Protein AF-A0A3B1C959-F1 (afdb_monomer)

Organism: NCBI:txid652676

Mean predicted aligned error: 10.96 Å

InterPro domains:
  IPR007346 Endonuclease I [PF04231] (80-207)
  IPR044925 His-Me finger superfamily [SSF54060] (40-208)

Structure (mmCIF, N/CA/C/O backbone):
data_AF-A0A3B1C959-F1
#
_entry.id   AF-A0A3B1C959-F1
#
loop_
_atom_site.group_PDB
_atom_site.id
_atom_site.type_symbol
_atom_site.label_atom_id
_atom_site.label_alt_id
_atom_site.label_comp_id
_atom_site.label_asym_id
_atom_site.label_entity_id
_atom_site.label_seq_id
_atom_site.pdbx_PDB_ins_code
_atom_site.Cartn_x
_atom_site.Cartn_y
_atom_site.Cartn_z
_atom_site.occupancy
_atom_site.B_iso_or_equiv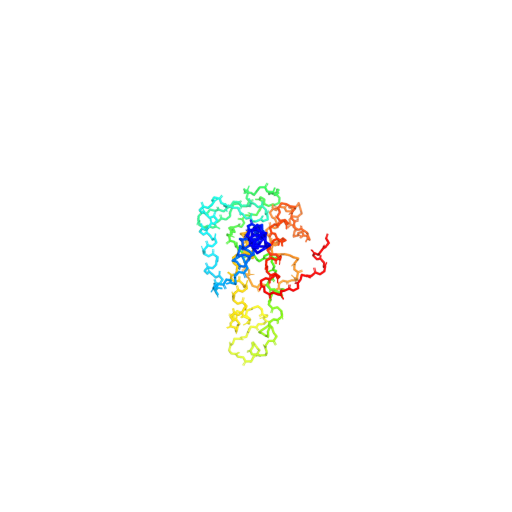
_atom_site.auth_seq_id
_atom_site.auth_comp_id
_atom_site.auth_asym_id
_atom_site.auth_atom_id
_atom_site.pdbx_PDB_model_num
ATOM 1 N N . MET A 1 1 ? -36.358 -8.819 -60.120 1.00 52.72 1 MET A N 1
ATOM 2 C CA . MET A 1 1 ? -36.105 -7.606 -59.308 1.00 52.72 1 MET A CA 1
ATOM 3 C C . MET A 1 1 ? -36.479 -7.799 -57.827 1.00 52.72 1 MET A C 1
ATOM 5 O O . MET A 1 1 ? -35.987 -7.052 -56.995 1.00 52.72 1 MET A O 1
ATOM 9 N N . GLU A 1 2 ? -37.236 -8.848 -57.466 1.00 52.28 2 GLU A N 1
ATOM 10 C CA . GLU A 1 2 ? -37.495 -9.268 -56.071 1.00 52.28 2 GLU A CA 1
ATOM 11 C C . GLU A 1 2 ? -36.278 -9.761 -55.264 1.00 52.28 2 GLU A C 1
ATOM 13 O O . GLU A 1 2 ? -36.234 -9.567 -54.051 1.00 52.28 2 GLU A O 1
ATOM 18 N N . ILE A 1 3 ? -35.300 -10.425 -55.895 1.00 53.09 3 ILE A N 1
ATOM 19 C CA . ILE A 1 3 ? -34.228 -11.137 -55.166 1.00 53.09 3 ILE A CA 1
ATOM 20 C C . ILE A 1 3 ? -33.226 -10.156 -54.531 1.00 53.09 3 ILE A C 1
ATOM 22 O O . ILE A 1 3 ? -32.827 -10.330 -53.382 1.00 53.09 3 ILE A O 1
ATOM 26 N N . LEU A 1 4 ? -32.904 -9.061 -55.226 1.00 48.16 4 LEU A N 1
ATOM 27 C CA . LEU A 1 4 ? -32.002 -8.014 -54.726 1.00 48.16 4 LEU A CA 1
ATOM 28 C C . LEU A 1 4 ? -32.596 -7.229 -53.543 1.00 48.16 4 LEU A C 1
ATOM 30 O O . LEU A 1 4 ? -31.861 -6.808 -52.654 1.00 48.16 4 LEU A O 1
ATOM 34 N N . ARG A 1 5 ? -33.929 -7.097 -53.474 1.00 49.62 5 ARG A N 1
ATOM 35 C CA . ARG A 1 5 ? -34.622 -6.464 -52.338 1.00 49.62 5 ARG A CA 1
ATOM 36 C C . ARG A 1 5 ? -34.607 -7.335 -51.079 1.00 49.62 5 ARG A C 1
ATOM 38 O O . ARG A 1 5 ? -34.514 -6.795 -49.984 1.00 49.62 5 ARG A O 1
ATOM 45 N N . ARG A 1 6 ? -34.654 -8.666 -51.214 1.00 50.75 6 ARG A N 1
ATOM 46 C CA . ARG A 1 6 ? -34.607 -9.593 -50.065 1.00 50.75 6 ARG A CA 1
ATOM 47 C C . ARG A 1 6 ? -33.210 -9.702 -49.449 1.00 50.75 6 ARG A C 1
ATOM 49 O O . ARG A 1 6 ? -33.103 -9.803 -48.233 1.00 50.75 6 ARG A O 1
ATOM 56 N N . ILE A 1 7 ? -32.154 -9.605 -50.259 1.00 50.91 7 ILE A N 1
ATOM 57 C CA . ILE A 1 7 ? -30.762 -9.615 -49.774 1.00 50.91 7 ILE A CA 1
ATOM 58 C C . ILE A 1 7 ? -30.442 -8.325 -48.999 1.00 50.91 7 ILE A C 1
ATOM 60 O O . ILE A 1 7 ? -29.851 -8.391 -47.924 1.00 50.91 7 ILE A O 1
ATOM 64 N N . ALA A 1 8 ? -30.907 -7.166 -49.477 1.00 48.72 8 ALA A N 1
ATOM 65 C CA . ALA A 1 8 ? -30.708 -5.888 -48.787 1.00 48.72 8 ALA A CA 1
ATOM 66 C C . ALA A 1 8 ? -31.399 -5.826 -47.408 1.00 48.72 8 ALA A C 1
ATOM 68 O O . ALA A 1 8 ? -30.834 -5.285 -46.462 1.00 48.72 8 ALA A O 1
ATOM 69 N N . VAL A 1 9 ? -32.588 -6.425 -47.267 1.00 51.31 9 VAL A N 1
ATOM 70 C CA . VAL A 1 9 ? -33.322 -6.448 -45.987 1.00 51.31 9 VAL A CA 1
ATOM 71 C C . VAL A 1 9 ? -32.656 -7.375 -44.963 1.00 51.31 9 VAL A C 1
ATOM 73 O O . VAL A 1 9 ? -32.628 -7.047 -43.782 1.00 51.31 9 VAL A O 1
ATOM 76 N N . ILE A 1 10 ? -32.060 -8.491 -45.396 1.00 49.81 10 ILE A N 1
ATOM 77 C CA . ILE A 1 10 ? -31.347 -9.412 -44.494 1.00 49.81 10 ILE A CA 1
ATOM 78 C C . ILE A 1 10 ? -30.037 -8.787 -43.984 1.00 49.81 10 ILE A C 1
ATOM 80 O O . ILE A 1 10 ? -29.715 -8.935 -42.808 1.00 49.81 10 ILE A O 1
ATOM 84 N N . ILE A 1 11 ? -29.321 -8.021 -44.817 1.00 47.28 11 ILE A N 1
ATOM 85 C CA . ILE A 1 11 ? -28.082 -7.337 -44.404 1.00 47.28 11 ILE A CA 1
ATOM 86 C C . ILE A 1 11 ? -28.367 -6.252 -43.347 1.00 47.28 11 ILE A C 1
ATOM 88 O O . ILE A 1 11 ? -27.629 -6.155 -42.371 1.00 47.28 11 ILE A O 1
ATOM 92 N N . CYS A 1 12 ? -29.482 -5.519 -43.444 1.00 43.88 12 CYS A N 1
ATOM 93 C CA . CYS A 1 12 ? -29.851 -4.524 -42.427 1.00 43.88 12 CYS A CA 1
ATOM 94 C C . CYS A 1 12 ? -30.231 -5.121 -41.058 1.00 43.88 12 CYS A C 1
ATOM 96 O O . CYS A 1 12 ? -30.100 -4.432 -40.050 1.00 43.88 12 CYS A O 1
ATOM 98 N N . ILE A 1 13 ? -30.672 -6.382 -40.991 1.00 47.03 13 ILE A N 1
ATOM 99 C CA . ILE A 1 13 ? -31.055 -7.026 -39.720 1.00 47.03 13 ILE A CA 1
ATOM 100 C C . ILE A 1 13 ? -29.824 -7.587 -38.984 1.00 47.03 13 ILE A C 1
ATOM 102 O O . ILE A 1 13 ? -29.793 -7.586 -37.756 1.00 47.03 13 ILE A O 1
ATOM 106 N N . VAL A 1 14 ? -28.767 -7.982 -39.704 1.00 48.12 14 VAL A N 1
ATOM 107 C CA . VAL A 1 14 ? -27.504 -8.441 -39.088 1.00 48.12 14 VAL A CA 1
ATOM 108 C C . VAL A 1 14 ? -26.671 -7.268 -38.539 1.00 48.12 14 VAL A C 1
ATOM 110 O O . VAL A 1 14 ? -25.879 -7.449 -37.620 1.00 48.12 14 VAL A O 1
ATOM 113 N N . SER A 1 15 ? -26.887 -6.040 -39.020 1.00 46.78 15 SER A N 1
ATOM 114 C CA . SER A 1 15 ? -26.185 -4.844 -38.522 1.00 46.78 15 SER A CA 1
ATOM 115 C C . SER A 1 15 ? -26.740 -4.257 -37.214 1.00 46.78 15 SER A C 1
ATOM 117 O O . SER A 1 15 ? -26.163 -3.299 -36.708 1.00 46.78 15 SER A O 1
ATOM 119 N N . LEU A 1 16 ? -27.826 -4.803 -36.650 1.00 48.88 16 LEU A N 1
ATOM 120 C CA . LEU A 1 16 ? -28.468 -4.273 -35.433 1.00 48.88 16 LEU A CA 1
ATOM 121 C C . LEU A 1 16 ? -28.324 -5.162 -34.187 1.00 48.88 16 LEU A C 1
ATOM 123 O O . LEU A 1 16 ? -28.878 -4.839 -33.141 1.00 48.88 16 LEU A O 1
ATOM 127 N N . TYR A 1 17 ? -27.531 -6.233 -34.254 1.00 48.38 17 TYR A N 1
ATOM 128 C CA . TYR A 1 17 ? -27.173 -7.042 -33.086 1.00 48.38 17 TYR A CA 1
ATOM 129 C C . TYR A 1 17 ? -25.649 -7.104 -32.924 1.00 48.38 17 TYR A C 1
ATOM 131 O O . TYR A 1 17 ? -25.022 -8.124 -33.185 1.00 48.38 17 TYR A O 1
ATOM 139 N N . HIS A 1 18 ? -25.045 -6.003 -32.471 1.00 52.38 18 HIS A N 1
ATOM 140 C CA . HIS A 1 18 ? -23.808 -6.079 -31.689 1.00 52.38 18 HIS A CA 1
ATOM 141 C C . HIS A 1 18 ? -24.194 -5.926 -30.215 1.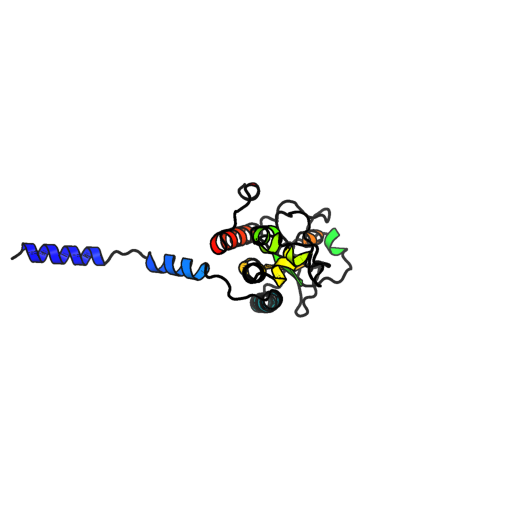00 52.38 18 HIS A C 1
ATOM 143 O O . HIS A 1 18 ? -24.428 -4.805 -29.760 1.00 52.38 18 HIS A O 1
ATOM 149 N N . PRO A 1 19 ? -24.325 -7.026 -29.457 1.00 47.94 19 PRO A N 1
ATOM 150 C CA . PRO A 1 19 ? -24.593 -6.932 -28.035 1.00 47.94 19 PRO A CA 1
ATOM 151 C C . PRO A 1 19 ? -23.334 -6.387 -27.347 1.00 47.94 19 PRO A C 1
ATOM 153 O O . PRO A 1 19 ? -22.351 -7.102 -27.219 1.00 47.94 19 PRO A O 1
ATOM 156 N N . GLY A 1 20 ? -23.343 -5.112 -26.951 1.00 53.22 20 GLY A N 1
ATOM 157 C CA . GLY A 1 20 ? -22.609 -4.571 -25.793 1.00 53.22 20 GLY A CA 1
ATOM 158 C C . GLY A 1 20 ? -21.100 -4.834 -25.633 1.00 53.22 20 GLY A C 1
ATOM 159 O O . GLY A 1 20 ? -20.587 -4.620 -24.540 1.00 53.22 20 GLY A O 1
ATOM 160 N N . GLN A 1 21 ? -20.366 -5.293 -26.651 1.00 53.31 21 GLN A N 1
ATOM 161 C CA . GLN A 1 21 ? -18.938 -5.626 -26.509 1.00 53.31 21 GLN A CA 1
ATOM 162 C C . GLN A 1 21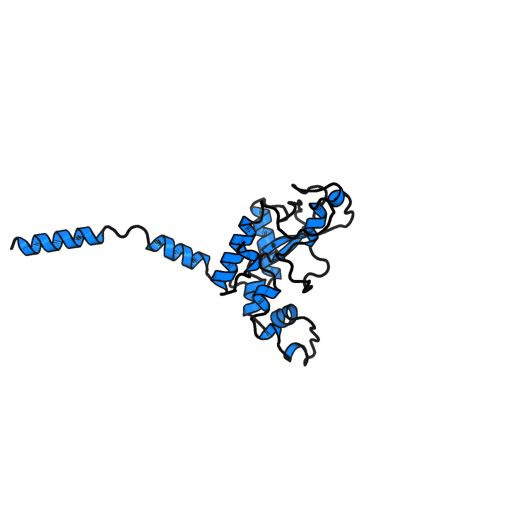 ? -18.009 -4.401 -26.500 1.00 53.31 21 GLN A C 1
ATOM 164 O O . GLN A 1 21 ? -16.925 -4.476 -25.929 1.00 53.31 21 GLN A O 1
ATOM 169 N N . GLY A 1 22 ? -18.428 -3.270 -27.080 1.00 54.56 22 GLY A N 1
ATOM 170 C CA . GLY A 1 22 ? -17.614 -2.047 -27.121 1.00 54.56 22 GLY A CA 1
ATOM 171 C C . GLY A 1 22 ? -17.400 -1.414 -25.742 1.00 54.56 22 GLY A C 1
ATOM 172 O O . GLY A 1 22 ? -16.268 -1.110 -25.375 1.00 54.56 22 GLY A O 1
ATOM 173 N N . ASP A 1 23 ? -18.466 -1.296 -24.947 1.00 63.62 23 ASP A N 1
ATOM 174 C CA . ASP A 1 23 ? -18.425 -0.594 -23.656 1.00 63.62 23 ASP A CA 1
ATOM 175 C C . ASP A 1 23 ? -17.619 -1.349 -22.591 1.00 63.62 23 ASP A C 1
ATOM 177 O O . ASP A 1 23 ? -16.881 -0.743 -21.813 1.00 63.62 23 ASP A O 1
ATOM 181 N N . ALA A 1 24 ? -17.724 -2.682 -22.562 1.00 65.12 24 ALA A N 1
ATOM 182 C CA . ALA A 1 24 ? -17.005 -3.507 -21.593 1.00 65.12 24 ALA A CA 1
ATOM 183 C C . ALA A 1 24 ? -15.492 -3.517 -21.863 1.00 65.12 24 ALA A C 1
ATOM 185 O O . ALA A 1 24 ? -14.697 -3.367 -20.935 1.00 65.12 24 ALA A O 1
ATOM 186 N N . GLN A 1 25 ? -15.098 -3.639 -23.133 1.00 67.25 25 GLN A N 1
ATOM 187 C CA . GLN A 1 25 ? -13.692 -3.643 -23.529 1.00 67.25 25 GLN A CA 1
ATOM 188 C C . GLN A 1 25 ? -13.043 -2.267 -23.321 1.00 67.25 25 GLN A C 1
ATOM 190 O O . GLN A 1 25 ? -11.903 -2.179 -22.864 1.00 67.25 25 GLN A O 1
ATOM 195 N N . GLU A 1 26 ? -13.777 -1.183 -23.574 1.00 69.94 26 GLU A N 1
ATOM 196 C CA . GLU A 1 26 ? -13.285 0.170 -23.319 1.00 69.94 26 GLU A CA 1
ATOM 197 C C . GLU A 1 26 ? -13.180 0.481 -21.813 1.00 69.94 26 GLU A C 1
ATOM 199 O O . GLU A 1 26 ? -12.215 1.113 -21.371 1.00 69.94 26 GLU A O 1
ATOM 204 N N . ALA A 1 27 ? -14.127 0.008 -20.996 1.00 68.31 27 ALA A N 1
ATOM 205 C CA . ALA A 1 27 ? -14.056 0.123 -19.539 1.00 68.31 27 ALA A CA 1
ATOM 206 C C . ALA A 1 27 ? -12.864 -0.655 -18.961 1.00 68.31 27 ALA A C 1
ATOM 208 O O . ALA A 1 27 ? -12.142 -0.140 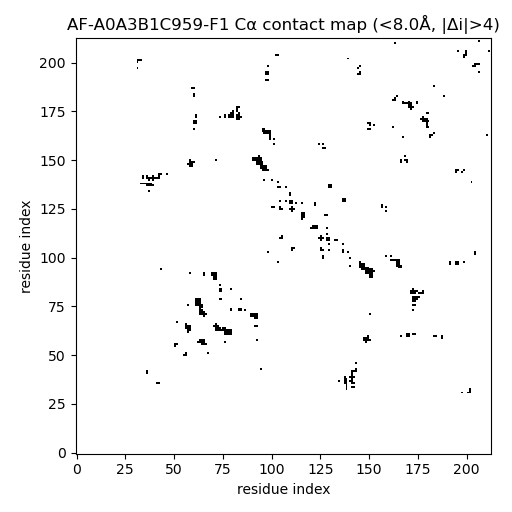-18.104 1.00 68.31 27 ALA A O 1
ATOM 209 N N . GLU A 1 28 ? -12.617 -1.861 -19.469 1.00 72.62 28 GLU A N 1
ATOM 210 C CA . GLU A 1 28 ? -11.461 -2.677 -19.107 1.00 72.62 28 GLU A CA 1
ATOM 211 C C . GLU A 1 28 ? -10.149 -1.968 -19.481 1.00 72.62 28 GLU A C 1
ATOM 213 O O . GLU A 1 28 ? -9.249 -1.841 -18.651 1.00 72.62 28 GLU A O 1
ATOM 218 N N . GLU A 1 29 ? -10.044 -1.412 -20.688 1.00 74.94 29 GLU A N 1
ATOM 219 C CA . GLU A 1 29 ? -8.852 -0.676 -21.118 1.00 74.94 29 GLU A CA 1
ATOM 220 C C . GLU A 1 29 ? -8.606 0.592 -20.284 1.00 74.94 29 GLU A C 1
ATOM 222 O O . GLU A 1 29 ? -7.458 0.910 -19.970 1.00 74.94 29 GLU A O 1
ATOM 227 N N . ARG A 1 30 ? -9.662 1.304 -19.868 1.00 76.31 30 ARG A N 1
ATOM 228 C CA . ARG A 1 30 ? -9.552 2.461 -18.961 1.00 76.31 30 ARG A CA 1
ATOM 229 C C . ARG A 1 30 ? -9.086 2.057 -17.560 1.00 76.31 30 ARG A C 1
ATOM 231 O O . ARG A 1 30 ? -8.291 2.789 -16.974 1.00 76.31 30 ARG A O 1
ATOM 238 N N . MET A 1 31 ? -9.539 0.912 -17.051 1.00 73.62 31 MET A N 1
ATOM 239 C CA . MET A 1 31 ? -9.209 0.418 -15.709 1.00 73.62 31 MET A CA 1
ATOM 240 C C . MET A 1 31 ? -7.745 -0.029 -15.579 1.00 73.62 31 MET A C 1
ATOM 242 O O . MET A 1 31 ? -7.170 0.070 -14.501 1.00 73.62 31 MET A O 1
ATOM 246 N N . PHE A 1 32 ? -7.114 -0.464 -16.674 1.00 82.25 32 PHE A N 1
ATOM 247 C CA . PHE A 1 32 ? -5.710 -0.898 -16.696 1.00 82.25 32 PHE A CA 1
ATOM 248 C C . PHE A 1 32 ? -4.771 0.112 -17.374 1.00 82.25 32 PHE A C 1
ATOM 250 O O . PHE A 1 32 ? -3.766 -0.270 -17.980 1.00 82.25 32 PHE A O 1
ATOM 257 N N . ARG A 1 33 ? -5.060 1.416 -17.276 1.00 83.12 33 ARG A N 1
ATOM 258 C CA . ARG A 1 33 ? -4.102 2.449 -17.695 1.00 83.12 33 ARG A CA 1
ATOM 259 C C . ARG A 1 33 ? -3.033 2.643 -16.618 1.00 83.12 33 ARG A C 1
ATOM 261 O O . ARG A 1 33 ? -3.384 2.907 -15.474 1.00 83.12 33 ARG A O 1
ATOM 268 N N . PRO A 1 34 ? -1.732 2.580 -16.960 1.00 73.56 34 PRO A N 1
ATOM 269 C CA . PRO A 1 34 ? -0.680 2.771 -15.972 1.00 73.56 34 PRO A CA 1
ATOM 270 C C . PRO A 1 34 ? -0.768 4.141 -15.305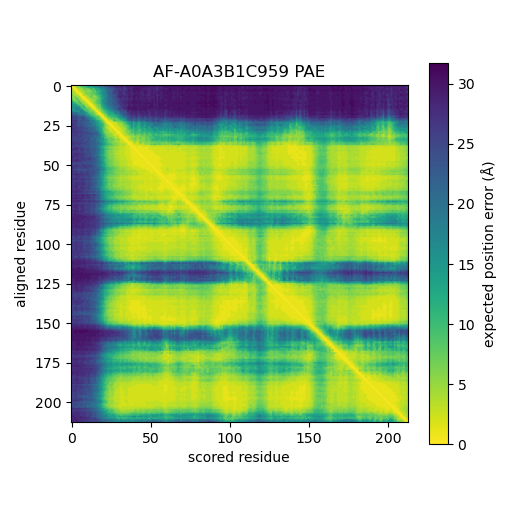 1.00 73.56 34 PRO A C 1
ATOM 272 O O . PRO A 1 34 ? -0.855 5.160 -16.000 1.00 73.56 34 PRO A O 1
ATOM 275 N N . SER A 1 35 ? -0.650 4.162 -13.975 1.00 78.00 35 SER A N 1
ATOM 276 C CA . SER A 1 35 ? -0.511 5.408 -13.226 1.00 78.00 35 SER A CA 1
ATOM 277 C C . SER A 1 35 ? 0.629 6.264 -13.797 1.00 78.00 35 SER A C 1
ATOM 279 O O . SER A 1 35 ? 1.723 5.777 -14.117 1.00 78.00 35 SER A O 1
ATOM 281 N N . GLN A 1 36 ? 0.365 7.563 -13.948 1.00 85.06 36 GLN A N 1
ATOM 282 C CA . GLN A 1 36 ? 1.393 8.556 -14.280 1.00 85.06 36 GLN A CA 1
ATOM 283 C C . GLN A 1 36 ? 2.105 9.084 -13.030 1.00 85.06 36 GLN A C 1
ATOM 285 O O . GLN A 1 36 ? 3.095 9.808 -13.148 1.00 85.06 36 GLN A O 1
ATOM 290 N N . MET A 1 37 ? 1.630 8.711 -11.840 1.00 89.88 37 MET A N 1
ATOM 291 C CA . MET A 1 37 ? 2.242 9.092 -10.579 1.00 89.88 37 MET A CA 1
ATOM 292 C C . MET A 1 37 ? 3.592 8.388 -10.422 1.00 89.88 37 MET A C 1
ATOM 294 O O . MET A 1 37 ? 3.721 7.189 -10.651 1.00 89.88 37 MET A O 1
ATOM 298 N N . ILE A 1 38 ? 4.622 9.157 -10.072 1.00 91.06 38 ILE A N 1
ATOM 299 C CA . ILE A 1 38 ? 5.999 8.666 -9.871 1.00 91.06 38 ILE A CA 1
ATOM 300 C C . ILE A 1 38 ? 6.577 9.088 -8.518 1.00 91.06 38 ILE A C 1
ATOM 302 O O . ILE A 1 38 ? 7.774 8.938 -8.286 1.00 91.06 38 ILE A O 1
ATOM 306 N N . SER A 1 39 ? 5.754 9.687 -7.660 1.00 93.44 39 SER A N 1
ATOM 307 C CA . SER A 1 39 ? 6.156 10.150 -6.338 1.00 93.44 39 SER A CA 1
ATOM 308 C C . SER A 1 39 ? 5.300 9.449 -5.302 1.00 93.44 39 SER A C 1
ATOM 310 O O . SER A 1 39 ? 4.112 9.743 -5.198 1.00 93.44 39 SER A O 1
ATOM 312 N N . PHE A 1 40 ? 5.917 8.543 -4.547 1.00 91.50 40 PHE A N 1
ATOM 313 C CA . PHE A 1 40 ? 5.251 7.796 -3.486 1.00 91.50 40 PHE A CA 1
ATOM 314 C C . PHE A 1 40 ? 4.651 8.724 -2.418 1.00 91.50 40 PHE A C 1
ATOM 316 O O . PHE A 1 40 ? 3.510 8.541 -2.007 1.00 91.50 40 PHE A O 1
ATOM 323 N N . GLU A 1 41 ? 5.361 9.793 -2.048 1.00 91.50 41 GLU A N 1
ATOM 324 C CA . GLU A 1 41 ? 4.855 10.798 -1.104 1.00 91.50 41 GLU A CA 1
ATOM 325 C C . GLU A 1 41 ? 3.599 11.514 -1.611 1.00 91.50 41 GLU A C 1
ATOM 327 O O . GLU A 1 41 ? 2.674 11.767 -0.837 1.00 91.50 41 GLU A O 1
ATOM 332 N N . LEU A 1 42 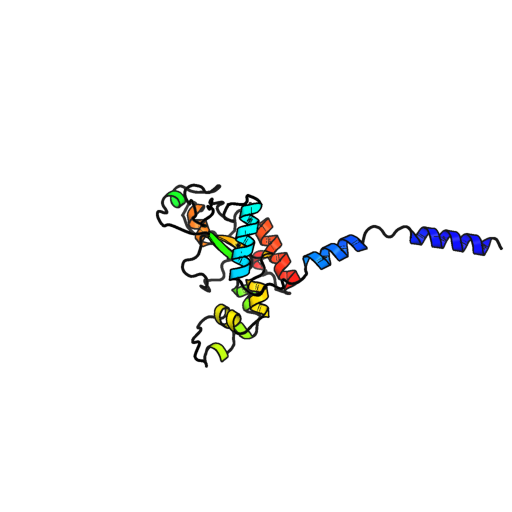? 3.529 11.809 -2.916 1.00 94.44 42 LEU A N 1
ATOM 333 C CA . LEU A 1 42 ? 2.324 12.409 -3.495 1.00 94.44 42 LEU A CA 1
ATOM 334 C C . LEU A 1 42 ? 1.162 11.412 -3.502 1.00 94.44 42 LEU A C 1
ATOM 336 O O . LEU A 1 42 ? 0.045 11.814 -3.191 1.00 94.44 42 LEU A O 1
ATOM 340 N N . SER A 1 43 ? 1.418 10.127 -3.770 1.00 94.81 43 SER A N 1
ATOM 341 C CA . SER A 1 43 ? 0.402 9.072 -3.651 1.00 94.81 43 SER A CA 1
ATOM 342 C C . SER A 1 43 ? -0.160 8.995 -2.237 1.00 94.81 43 SER A C 1
ATOM 344 O O . SER A 1 43 ? -1.374 8.994 -2.064 1.00 94.81 43 SER A O 1
ATOM 346 N N . LYS A 1 44 ? 0.709 8.987 -1.215 1.00 92.56 44 LYS A N 1
ATOM 347 C CA . LYS A 1 44 ? 0.301 8.965 0.201 1.00 92.56 44 LYS A CA 1
ATOM 348 C C . LYS A 1 44 ? -0.546 10.190 0.563 1.00 92.56 44 LYS A C 1
ATOM 350 O O . LYS A 1 44 ? -1.535 10.066 1.286 1.00 92.56 44 LYS A O 1
ATOM 355 N N . ALA A 1 45 ? -0.175 11.369 0.063 1.00 93.25 45 ALA A N 1
ATOM 356 C CA . ALA A 1 45 ? -0.922 12.602 0.295 1.00 93.25 45 ALA A CA 1
ATOM 357 C C . ALA A 1 45 ? -2.302 12.593 -0.386 1.00 93.25 45 ALA A C 1
ATOM 359 O O . ALA A 1 45 ? -3.282 13.013 0.228 1.00 93.25 45 ALA A O 1
ATOM 360 N N . GLU A 1 46 ? -2.393 12.090 -1.617 1.00 95.19 46 GLU A N 1
ATOM 361 C CA . GLU A 1 46 ? -3.657 12.001 -2.352 1.00 95.19 46 GLU A CA 1
ATOM 362 C C . GLU A 1 46 ? -4.595 10.961 -1.738 1.00 95.19 46 GLU A C 1
ATOM 364 O O . GLU A 1 46 ? -5.749 11.258 -1.435 1.00 95.19 46 GLU A O 1
ATOM 369 N N . LEU A 1 47 ? -4.076 9.770 -1.439 1.00 95.06 47 LEU A N 1
ATOM 370 C CA . LEU A 1 47 ? -4.830 8.727 -0.753 1.00 95.06 47 LEU A CA 1
ATOM 371 C C . LEU A 1 47 ? -5.360 9.198 0.602 1.00 95.06 47 LEU A C 1
ATOM 373 O O . LEU A 1 47 ? -6.509 8.925 0.940 1.00 95.06 47 LEU A O 1
ATOM 377 N N . LYS A 1 48 ? -4.571 9.965 1.364 1.00 93.19 48 LYS A N 1
ATOM 378 C CA . LYS A 1 48 ? -5.051 10.594 2.602 1.00 93.19 48 LYS A CA 1
ATOM 379 C C . LYS A 1 48 ? -6.305 11.435 2.348 1.00 93.19 48 LYS A C 1
ATOM 381 O O . LYS A 1 48 ? -7.247 11.356 3.134 1.0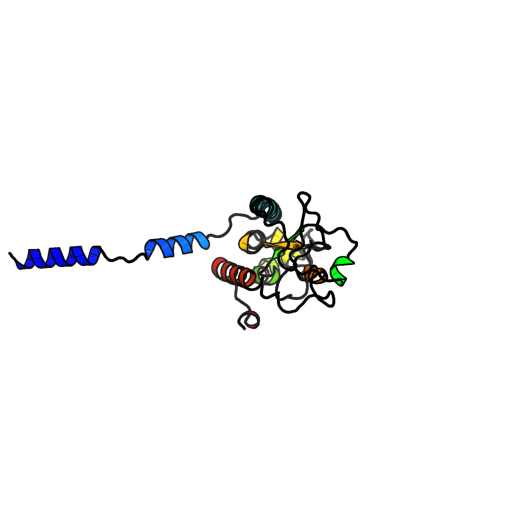0 93.19 48 LYS A O 1
ATOM 386 N N . ASN A 1 49 ? -6.316 12.243 1.288 1.00 93.94 49 ASN A N 1
ATOM 387 C CA . ASN A 1 49 ? -7.461 13.089 0.958 1.00 93.94 49 ASN A CA 1
ATOM 388 C C . ASN A 1 49 ? -8.682 12.248 0.568 1.00 93.94 49 ASN A C 1
ATOM 390 O O . ASN A 1 49 ? -9.757 12.496 1.109 1.00 93.94 49 ASN A O 1
ATOM 394 N N . ILE A 1 50 ? -8.502 11.238 -0.289 1.00 95.25 50 ILE A N 1
ATOM 395 C CA . ILE A 1 50 ? -9.569 10.325 -0.732 1.00 95.25 50 ILE A CA 1
ATOM 396 C C . ILE A 1 50 ? -10.217 9.634 0.474 1.00 95.25 50 ILE A C 1
ATOM 398 O O . ILE A 1 50 ? -11.412 9.785 0.715 1.00 95.25 50 ILE A O 1
ATOM 402 N N . TYR A 1 51 ? -9.416 8.960 1.304 1.00 94.94 51 TYR A N 1
ATOM 403 C CA . TYR A 1 51 ? -9.921 8.234 2.474 1.00 94.94 51 TYR A CA 1
ATOM 404 C C . TYR A 1 51 ? -10.596 9.164 3.490 1.00 94.94 51 TYR A C 1
ATOM 406 O O . TYR A 1 51 ? -11.558 8.777 4.153 1.00 94.94 51 TYR A O 1
ATOM 414 N N . TRP A 1 52 ? -10.114 10.404 3.618 1.00 92.88 52 TRP A N 1
ATOM 415 C CA . TRP A 1 52 ? -10.735 11.390 4.497 1.00 92.88 52 TRP A CA 1
ATOM 416 C C . TRP A 1 52 ? -12.094 11.877 3.978 1.00 92.88 52 TRP A C 1
ATOM 418 O O . TRP A 1 52 ? -13.016 12.051 4.778 1.00 92.88 52 TRP A O 1
ATOM 428 N N . GLN A 1 53 ? -12.211 12.119 2.669 1.00 94.75 53 GLN A N 1
ATOM 429 C CA . GLN A 1 53 ? -13.436 12.597 2.020 1.00 94.75 53 GLN A CA 1
ATOM 430 C C . GLN A 1 53 ? -14.527 11.522 1.982 1.00 94.75 53 GLN A C 1
ATOM 432 O O . GLN A 1 53 ? -15.685 11.841 2.243 1.00 94.75 53 GLN A O 1
ATOM 437 N N . ASP A 1 54 ? -14.146 10.262 1.776 1.00 95.56 54 ASP A N 1
ATOM 438 C CA . ASP A 1 54 ? -15.066 9.117 1.700 1.00 95.56 54 ASP A CA 1
ATOM 439 C C . ASP A 1 54 ? -15.430 8.527 3.078 1.00 95.56 54 ASP A C 1
ATOM 441 O O . ASP A 1 54 ? -16.002 7.439 3.181 1.00 95.56 54 ASP A O 1
ATOM 445 N N . ASP A 1 55 ? -15.066 9.224 4.160 1.00 94.31 55 ASP A N 1
ATOM 446 C CA . ASP A 1 55 ? -15.253 8.796 5.554 1.00 94.31 55 ASP A CA 1
ATOM 447 C C . ASP A 1 55 ? -14.632 7.417 5.884 1.00 94.31 55 ASP A C 1
ATOM 449 O O . ASP A 1 55 ? -14.963 6.776 6.882 1.00 94.31 55 ASP A O 1
ATOM 453 N N . GLN A 1 56 ? -13.657 6.970 5.086 1.00 94.56 56 GLN A N 1
ATOM 454 C CA . GLN A 1 56 ? -12.911 5.723 5.274 1.00 94.56 56 GLN A CA 1
ATOM 455 C C . GLN A 1 56 ? -11.735 5.929 6.241 1.00 94.56 56 GLN A C 1
ATOM 457 O O . GLN A 1 56 ? -10.566 5.790 5.899 1.00 94.56 56 GLN A O 1
ATOM 462 N N . LYS A 1 57 ? -12.015 6.281 7.497 1.00 94.75 57 LYS A N 1
ATOM 463 C CA . LYS A 1 57 ? -10.985 6.694 8.476 1.00 94.75 57 LYS A CA 1
ATOM 464 C C . LYS A 1 57 ? -10.374 5.535 9.265 1.00 94.75 57 LYS A C 1
ATOM 466 O O . LYS A 1 57 ? -10.131 5.657 10.466 1.00 94.75 57 LYS A O 1
ATOM 471 N N . ARG A 1 58 ? -10.196 4.378 8.627 1.00 94.00 58 ARG A N 1
ATOM 472 C CA . ARG A 1 58 ? -9.736 3.150 9.288 1.00 94.00 58 ARG A CA 1
ATOM 473 C C . ARG A 1 58 ? -8.592 2.495 8.537 1.00 94.00 58 ARG A C 1
ATOM 475 O O . ARG A 1 58 ? -8.574 2.482 7.311 1.00 94.00 58 ARG A O 1
ATOM 482 N N . THR A 1 59 ? -7.649 1.945 9.289 1.00 92.81 59 THR A N 1
ATOM 483 C CA . THR A 1 59 ? -6.588 1.111 8.731 1.00 92.81 59 THR A CA 1
ATOM 484 C C . THR A 1 59 ? -7.151 -0.175 8.139 1.00 92.81 59 THR A C 1
ATOM 486 O O . THR A 1 59 ? -8.231 -0.642 8.503 1.00 92.81 59 THR A O 1
ATOM 489 N N . PHE A 1 60 ? -6.409 -0.736 7.201 1.00 91.81 60 PHE A N 1
ATOM 490 C CA . PHE A 1 60 ? -6.865 -1.782 6.315 1.00 91.81 60 PHE A CA 1
ATOM 491 C C . PHE A 1 60 ? -7.057 -3.101 7.044 1.00 91.81 60 PHE A C 1
ATOM 493 O O . PHE A 1 60 ? -8.137 -3.682 6.970 1.00 91.81 60 PHE A O 1
ATOM 500 N N . HIS A 1 61 ? -6.049 -3.553 7.796 1.00 88.00 61 HIS A N 1
ATOM 501 C CA . HIS A 1 61 ? -6.148 -4.833 8.480 1.00 88.00 61 HIS A CA 1
ATOM 502 C C . HIS A 1 61 ? -7.037 -4.691 9.702 1.00 88.00 61 HIS A C 1
ATOM 504 O O . HIS A 1 61 ? -8.200 -5.050 9.654 1.00 88.00 61 HIS A O 1
ATOM 510 N N . CYS A 1 62 ? -6.566 -4.183 10.828 1.00 89.81 62 CYS A N 1
ATOM 511 C CA . CYS A 1 62 ? -7.283 -4.178 12.102 1.00 89.81 62 CYS A CA 1
ATOM 512 C C . CYS A 1 62 ? -8.450 -3.178 12.189 1.00 89.81 62 CYS A C 1
ATOM 514 O O . CYS A 1 62 ? -9.285 -3.302 13.093 1.00 89.81 62 CYS A O 1
ATOM 516 N N . GLY A 1 63 ? -8.579 -2.238 11.248 1.00 92.44 63 GLY A N 1
ATOM 517 C CA . GLY A 1 63 ? -9.674 -1.267 11.259 1.00 92.44 63 GLY A CA 1
ATOM 518 C C . GLY A 1 63 ? -9.520 -0.205 12.348 1.00 92.44 63 GLY A C 1
ATOM 519 O O . GLY A 1 63 ? -10.526 0.242 12.907 1.00 92.44 63 GLY A O 1
ATOM 520 N N . CYS A 1 64 ? -8.285 0.145 12.699 1.00 91.75 64 CYS A N 1
ATOM 521 C CA . CYS A 1 64 ? -7.945 1.158 13.692 1.00 91.75 64 CYS A CA 1
ATOM 522 C C . CYS A 1 64 ? -8.281 2.548 13.167 1.00 91.75 64 CYS A C 1
ATOM 524 O O . CYS A 1 64 ? -7.921 2.899 12.045 1.00 91.75 64 CYS A O 1
ATOM 526 N N . LEU A 1 65 ? -9.005 3.325 13.971 1.00 93.62 65 LEU A N 1
ATOM 527 C CA . LEU A 1 65 ? -9.393 4.681 13.603 1.00 93.62 65 LEU A CA 1
ATOM 528 C C . LEU A 1 65 ? -8.155 5.590 13.540 1.00 93.62 65 LEU A C 1
ATOM 530 O O . LEU A 1 65 ? -7.295 5.511 14.419 1.00 93.62 65 LEU A O 1
ATOM 534 N N . PHE A 1 66 ? -8.092 6.478 12.551 1.00 93.62 66 PHE A N 1
ATOM 535 C CA . PHE A 1 66 ? -7.124 7.576 12.513 1.00 93.62 66 PHE A CA 1
ATOM 536 C C . PHE A 1 66 ? -7.817 8.934 12.389 1.00 93.62 66 PHE A C 1
ATOM 538 O O . PHE A 1 66 ? -8.904 9.056 11.819 1.00 93.62 66 PHE A O 1
ATOM 545 N N . ASP A 1 67 ? -7.182 9.968 12.933 1.00 92.31 67 ASP A N 1
ATOM 546 C CA . ASP A 1 67 ? -7.693 11.336 12.901 1.00 92.31 67 ASP A CA 1
ATOM 547 C C . ASP A 1 67 ? -7.127 12.174 11.733 1.00 92.31 67 ASP A C 1
ATOM 549 O O . ASP A 1 67 ? -6.391 11.697 10.864 1.00 92.31 67 ASP A O 1
ATOM 553 N N . LYS A 1 68 ? -7.480 13.467 11.700 1.00 89.81 68 LYS A N 1
ATOM 554 C CA . LYS A 1 68 ? -7.078 14.397 10.629 1.00 89.81 68 LYS A CA 1
ATOM 555 C C . LYS A 1 68 ? -5.568 14.652 10.595 1.00 89.81 68 LYS A C 1
ATOM 557 O O . LYS A 1 68 ? -5.009 14.945 9.530 1.00 89.81 68 LYS A O 1
ATOM 562 N N . ILE A 1 69 ? -4.919 14.564 11.756 1.00 89.75 69 ILE A N 1
ATOM 563 C CA . ILE A 1 69 ? -3.468 14.695 11.906 1.00 89.75 69 ILE A CA 1
ATOM 564 C C . ILE A 1 69 ? -2.762 13.341 11.772 1.00 89.75 69 ILE A C 1
ATOM 566 O O . ILE A 1 69 ? -1.569 13.261 12.040 1.00 89.75 69 ILE A O 1
ATOM 570 N N . GLN A 1 70 ? -3.476 12.313 11.290 1.00 89.88 70 GLN A N 1
ATOM 571 C CA . GLN A 1 70 ? -2.974 10.965 11.028 1.00 89.88 70 GLN A CA 1
ATOM 572 C C . GLN A 1 70 ? -2.572 10.197 12.284 1.00 89.88 70 GLN A C 1
ATOM 574 O O . GLN A 1 70 ? -1.897 9.177 12.175 1.00 89.88 70 GLN A O 1
ATOM 579 N N . GLN A 1 71 ? -2.982 10.643 13.467 1.00 91.25 71 GLN A N 1
ATOM 580 C CA . GLN A 1 71 ? -2.737 9.892 14.683 1.00 91.25 71 GLN A CA 1
ATOM 581 C C . GLN A 1 71 ? -3.721 8.724 14.757 1.00 91.25 71 GLN A C 1
ATOM 583 O O . GLN A 1 71 ? -4.931 8.897 14.594 1.00 91.25 71 GLN A O 1
ATOM 588 N N . LEU A 1 72 ? -3.191 7.526 14.996 1.00 89.88 72 LEU A N 1
ATOM 589 C CA . LEU A 1 72 ? -3.999 6.335 15.211 1.00 89.88 72 LEU A CA 1
ATOM 590 C C . LEU A 1 72 ? -4.563 6.323 16.631 1.00 89.88 72 LEU A C 1
ATOM 592 O O . LEU A 1 72 ? -3.918 6.773 17.581 1.00 89.88 72 LEU A O 1
ATOM 596 N N . ALA A 1 73 ? -5.740 5.724 16.774 1.00 87.50 73 ALA A N 1
ATOM 597 C CA . ALA A 1 73 ? -6.323 5.326 18.046 1.00 87.50 73 ALA A CA 1
ATOM 598 C C . ALA A 1 73 ? -6.315 3.786 18.148 1.00 87.50 73 ALA A C 1
ATOM 600 O O . ALA A 1 73 ? -7.323 3.152 17.818 1.00 87.50 73 ALA A O 1
ATOM 601 N N . PRO A 1 74 ? -5.198 3.163 18.585 1.00 73.12 74 PRO A N 1
ATOM 602 C CA . PRO A 1 74 ? -5.064 1.710 18.761 1.00 73.12 74 PRO A CA 1
ATOM 603 C C . PRO A 1 74 ? -6.154 1.049 19.606 1.00 73.12 74 PRO A C 1
ATOM 605 O O . PRO A 1 74 ? -6.513 -0.107 19.408 1.00 73.12 74 PRO A O 1
ATOM 608 N N . GLN A 1 75 ? -6.700 1.795 20.561 1.00 77.75 75 GLN A N 1
ATOM 609 C CA . GLN A 1 75 ? -7.790 1.365 21.425 1.00 77.75 75 GLN A CA 1
ATOM 610 C C . GLN A 1 75 ? -9.153 1.330 20.711 1.00 77.75 75 GLN A C 1
ATOM 612 O O . GLN A 1 75 ? -10.122 0.814 21.260 1.00 77.75 75 GLN A O 1
ATOM 617 N N . VAL A 1 76 ? -9.242 1.868 19.489 1.00 86.12 76 VAL A N 1
ATOM 618 C CA . VAL A 1 76 ? -10.467 1.962 18.681 1.00 86.12 76 VAL A CA 1
ATOM 619 C C . VAL A 1 76 ? -10.272 1.265 17.327 1.00 86.12 76 VAL A C 1
ATOM 621 O O . VAL A 1 76 ? -10.459 1.852 16.257 1.00 86.12 76 VAL A O 1
ATOM 624 N N . CYS A 1 77 ? -9.908 -0.017 17.367 1.00 90.06 77 CYS A N 1
ATOM 625 C CA . CYS A 1 77 ? -9.859 -0.885 16.190 1.00 90.06 77 CYS A CA 1
ATOM 626 C C . CYS A 1 77 ? -11.097 -1.787 16.129 1.00 90.06 77 CYS A C 1
ATOM 628 O O . CYS A 1 77 ? -11.471 -2.386 17.135 1.00 90.06 77 CYS A O 1
ATOM 630 N N . LEU A 1 78 ? -11.707 -1.928 14.945 1.00 90.94 78 LEU A N 1
ATOM 631 C CA . LEU A 1 78 ? -12.882 -2.798 14.746 1.00 90.94 78 LEU A CA 1
ATOM 632 C C . LEU A 1 78 ? -12.619 -4.253 15.150 1.00 90.94 78 LEU A C 1
ATOM 634 O O . LEU A 1 78 ? -13.522 -4.937 15.618 1.00 90.94 78 LEU A O 1
ATOM 638 N N . HIS A 1 79 ? -11.380 -4.707 14.975 1.00 89.19 79 HIS A N 1
ATOM 639 C CA . HIS A 1 79 ? -10.957 -6.067 15.294 1.00 89.19 79 HIS A CA 1
ATOM 640 C C . HIS A 1 79 ? -9.897 -6.079 16.404 1.00 89.19 79 HIS A C 1
ATOM 642 O O . HIS A 1 79 ? -9.088 -6.999 16.468 1.00 89.19 79 HIS A O 1
ATOM 648 N N . GLY A 1 80 ? -9.847 -5.032 17.234 1.00 84.50 80 GLY A N 1
ATOM 649 C CA . GLY A 1 80 ? -8.829 -4.878 18.270 1.00 84.50 80 GLY A CA 1
ATOM 650 C C . GLY A 1 80 ? -8.877 -5.974 19.337 1.00 84.50 80 GLY A C 1
ATOM 651 O O . GLY A 1 80 ? -9.943 -6.484 19.680 1.00 84.50 80 GLY A O 1
ATOM 652 N N . THR A 1 81 ? -7.718 -6.315 19.896 1.00 84.00 81 THR A N 1
ATOM 653 C CA . THR A 1 81 ? -7.585 -7.245 21.026 1.00 84.00 81 THR A CA 1
ATOM 654 C C . THR A 1 81 ? -7.144 -6.511 22.293 1.00 84.00 81 THR A C 1
ATOM 656 O O . THR A 1 81 ? -6.637 -5.391 22.246 1.00 84.00 81 THR A O 1
ATOM 659 N N . GLN A 1 82 ? -7.282 -7.161 23.454 1.00 75.06 82 GLN A N 1
ATOM 660 C CA . GLN A 1 82 ? -6.749 -6.636 24.722 1.00 75.06 82 GLN A CA 1
ATOM 661 C C . GLN A 1 82 ? -5.231 -6.399 24.667 1.00 75.06 82 GLN A C 1
ATOM 663 O O . GLN A 1 82 ? -4.728 -5.488 25.320 1.00 75.06 82 GLN A O 1
ATOM 668 N N . ALA A 1 83 ? -4.502 -7.189 23.872 1.00 70.81 83 ALA A N 1
ATOM 669 C CA . ALA A 1 83 ? -3.082 -6.969 23.620 1.00 70.81 83 ALA A CA 1
ATOM 670 C C . ALA A 1 83 ? -2.844 -5.671 22.828 1.00 70.81 83 ALA A C 1
ATOM 672 O O . ALA A 1 83 ? -1.971 -4.890 23.198 1.00 70.81 83 ALA A O 1
ATOM 673 N N . GLY A 1 84 ? -3.669 -5.399 21.811 1.00 70.81 84 GLY A N 1
ATOM 674 C CA . GLY A 1 84 ? -3.611 -4.165 21.025 1.00 70.81 84 GLY A CA 1
ATOM 675 C C . GLY A 1 84 ? -3.895 -2.895 21.830 1.00 70.81 84 GLY A C 1
ATOM 676 O O . GLY A 1 84 ? -3.251 -1.874 21.606 1.00 70.81 84 GLY A O 1
ATOM 677 N N . ILE A 1 85 ? -4.800 -2.964 22.813 1.00 69.19 85 ILE A N 1
ATOM 678 C CA . ILE A 1 85 ? -5.136 -1.828 23.695 1.00 69.19 85 ILE A CA 1
ATOM 679 C C . ILE A 1 85 ? -3.937 -1.397 24.557 1.00 69.19 85 ILE A C 1
ATOM 681 O O . ILE A 1 85 ? -3.827 -0.227 24.911 1.00 69.19 85 ILE A O 1
ATOM 685 N N . ARG A 1 86 ? -3.020 -2.317 24.886 1.00 69.88 86 ARG A N 1
ATOM 686 C CA . ARG A 1 86 ? -1.844 -2.041 25.733 1.00 69.88 86 ARG A CA 1
ATOM 687 C C . ARG A 1 86 ? -0.701 -1.338 24.999 1.00 69.88 86 ARG A C 1
ATOM 689 O O . ARG A 1 86 ? 0.343 -1.102 25.598 1.00 69.88 86 ARG A O 1
ATOM 696 N N . VAL A 1 87 ? -0.854 -1.041 23.711 1.00 69.44 87 VAL A N 1
ATOM 697 C CA . VAL A 1 87 ? 0.164 -0.308 22.959 1.00 69.44 87 VAL A CA 1
ATOM 698 C C . VAL A 1 87 ? 0.073 1.175 23.323 1.00 69.44 87 VAL A C 1
ATOM 700 O O . VAL A 1 87 ? -0.782 1.897 22.818 1.00 69.44 87 VAL A O 1
ATOM 703 N N . GLU A 1 88 ? 0.955 1.619 24.220 1.00 69.56 88 GLU A N 1
ATOM 704 C CA . GLU A 1 88 ? 1.010 3.006 24.717 1.00 69.56 88 GLU A CA 1
ATOM 705 C C . GLU A 1 88 ? 1.720 3.973 23.753 1.00 69.56 88 GLU A C 1
ATOM 707 O O . GLU A 1 88 ? 1.645 5.195 23.899 1.00 69.56 88 GLU A O 1
ATOM 712 N N . GLU A 1 89 ? 2.416 3.439 22.749 1.00 74.94 89 GLU A N 1
ATOM 713 C CA . GLU A 1 89 ? 3.157 4.233 21.776 1.00 74.94 89 GLU A CA 1
ATOM 714 C C . GLU A 1 89 ? 2.220 5.005 20.843 1.00 74.94 89 GLU A C 1
ATOM 716 O O . GLU A 1 89 ? 1.284 4.458 20.254 1.00 74.94 89 GLU A O 1
ATOM 721 N N . ARG A 1 90 ? 2.524 6.292 20.638 1.00 81.06 90 ARG A N 1
ATOM 722 C CA . ARG A 1 90 ? 1.880 7.078 19.584 1.00 81.06 90 ARG A CA 1
ATOM 723 C C . ARG A 1 90 ? 2.305 6.539 18.224 1.00 81.06 90 ARG A C 1
ATOM 725 O O . ARG A 1 90 ? 3.475 6.628 17.865 1.00 81.06 90 ARG A O 1
ATOM 732 N N . LYS A 1 91 ? 1.336 6.039 17.460 1.00 85.94 91 LYS A N 1
ATOM 733 C CA . LYS A 1 91 ? 1.526 5.609 16.074 1.00 85.94 91 LYS A CA 1
ATOM 734 C C . LYS A 1 91 ? 0.740 6.489 15.113 1.00 85.94 91 LYS A C 1
ATOM 736 O O . LYS A 1 91 ? -0.274 7.092 15.475 1.00 85.94 91 LYS A O 1
ATOM 741 N N . PHE A 1 92 ? 1.223 6.533 13.881 1.00 89.44 92 PHE A N 1
ATOM 742 C CA . PHE A 1 92 ? 0.662 7.344 12.811 1.00 89.44 92 PHE A CA 1
ATOM 743 C C . PHE A 1 92 ? 0.198 6.470 11.649 1.00 89.44 92 PHE A C 1
ATOM 745 O O . PHE A 1 92 ? 0.632 5.325 11.505 1.00 89.44 92 PHE A O 1
ATOM 752 N N . LEU A 1 93 ? -0.687 7.024 10.825 1.00 90.81 93 LEU A N 1
ATOM 753 C CA . LEU A 1 93 ? -1.104 6.428 9.564 1.00 90.81 93 LEU A CA 1
ATOM 754 C C . LEU A 1 93 ? 0.115 6.225 8.659 1.00 90.81 93 LEU A C 1
ATOM 756 O O . LEU A 1 93 ? 0.780 7.185 8.272 1.00 90.81 93 LEU A O 1
ATOM 760 N N . GLY A 1 94 ? 0.358 4.974 8.299 1.00 89.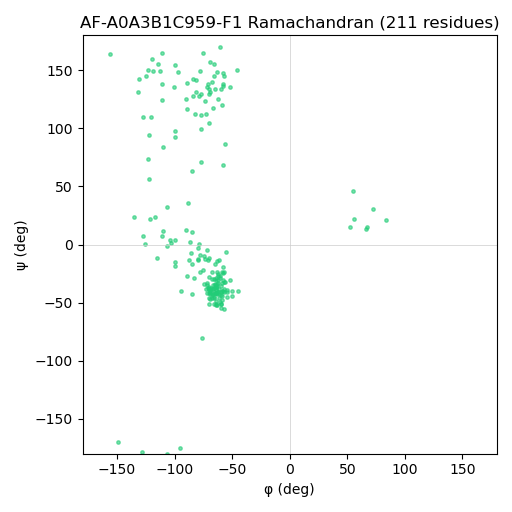94 94 GLY A N 1
ATOM 761 C CA . GLY A 1 94 ? 1.257 4.565 7.233 1.00 89.94 94 GLY A CA 1
ATOM 762 C C . GLY A 1 94 ? 0.487 4.067 6.017 1.00 89.94 94 GLY A C 1
ATOM 763 O O . GLY A 1 94 ? -0.745 4.006 6.009 1.00 89.94 94 GLY A O 1
ATOM 764 N N . TRP A 1 95 ? 1.242 3.672 4.999 1.00 90.25 95 TRP A N 1
ATOM 765 C CA . TRP A 1 95 ? 0.714 3.067 3.783 1.00 90.25 95 TRP A CA 1
ATOM 766 C C . TRP A 1 95 ? 1.508 1.815 3.463 1.00 90.25 95 TRP A C 1
ATOM 768 O O . TRP A 1 95 ? 2.737 1.838 3.466 1.00 90.25 95 TRP A O 1
ATOM 778 N N . ILE A 1 96 ? 0.799 0.728 3.195 1.00 88.50 96 ILE A N 1
ATOM 779 C CA . ILE A 1 96 ? 1.402 -0.564 2.876 1.00 88.50 96 ILE A CA 1
ATOM 780 C C . ILE A 1 96 ? 1.119 -0.935 1.433 1.00 88.50 96 ILE A C 1
ATOM 782 O O . ILE A 1 96 ? 0.055 -0.621 0.900 1.00 88.50 96 ILE A O 1
ATOM 786 N N . HIS A 1 97 ? 2.046 -1.669 0.829 1.00 90.12 97 HIS A N 1
ATOM 787 C CA . HIS A 1 97 ? 1.791 -2.314 -0.448 1.00 90.12 97 HIS A CA 1
ATOM 788 C C . HIS A 1 97 ? 1.088 -3.661 -0.243 1.00 90.12 97 HIS A C 1
ATOM 790 O O . HIS A 1 97 ? 1.586 -4.498 0.515 1.00 90.12 97 HIS A O 1
ATOM 796 N N . ALA A 1 98 ? -0.035 -3.897 -0.928 1.00 89.25 98 ALA A N 1
ATOM 797 C CA . ALA A 1 98 ? -0.665 -5.222 -0.941 1.00 89.25 98 ALA A CA 1
ATOM 798 C C . ALA A 1 98 ? 0.236 -6.244 -1.648 1.00 89.25 98 ALA A C 1
ATOM 800 O O . ALA A 1 98 ? 0.575 -7.268 -1.061 1.00 89.25 98 ALA A O 1
ATOM 801 N N . VAL A 1 99 ? 0.690 -5.916 -2.863 1.00 88.75 99 VAL A N 1
ATOM 802 C CA . VAL A 1 99 ? 1.774 -6.603 -3.574 1.00 88.75 99 VAL A CA 1
ATOM 803 C C . VAL A 1 99 ? 3.112 -6.060 -3.070 1.00 88.75 99 VAL A C 1
ATOM 805 O O . VAL A 1 99 ? 3.424 -4.901 -3.367 1.00 88.75 99 VAL A O 1
ATOM 808 N N . PRO A 1 100 ? 3.931 -6.854 -2.356 1.00 85.94 100 PRO A N 1
ATOM 809 C CA . PRO A 1 100 ? 5.159 -6.372 -1.737 1.00 85.94 100 PRO A CA 1
ATOM 810 C C . PRO A 1 100 ? 6.139 -5.747 -2.732 1.00 85.94 100 PRO A C 1
ATOM 812 O O . PRO A 1 100 ? 6.294 -6.219 -3.863 1.00 85.94 100 PRO A O 1
ATOM 815 N N . VAL A 1 101 ? 6.893 -4.744 -2.269 1.00 86.94 101 VAL A N 1
ATOM 816 C CA . VAL A 1 101 ? 7.912 -4.040 -3.068 1.00 86.94 101 VAL A CA 1
ATOM 817 C C . VAL A 1 101 ? 8.870 -5.008 -3.754 1.00 86.94 101 VAL A C 1
ATOM 819 O O . VAL A 1 101 ? 9.131 -4.892 -4.951 1.00 86.94 101 VAL A O 1
ATOM 822 N N . ALA A 1 102 ? 9.336 -6.025 -3.030 1.00 83.31 102 ALA A N 1
ATOM 823 C CA . ALA A 1 102 ? 10.226 -7.044 -3.566 1.00 83.31 102 ALA A CA 1
ATOM 824 C C . ALA A 1 102 ? 9.645 -7.774 -4.793 1.00 83.31 102 ALA A C 1
ATOM 826 O O . ALA A 1 102 ? 10.393 -8.046 -5.731 1.00 83.31 102 ALA A O 1
ATOM 827 N N . VAL A 1 103 ? 8.338 -8.061 -4.827 1.00 86.19 103 VAL A N 1
ATOM 828 C CA . VAL A 1 103 ? 7.685 -8.781 -5.939 1.00 86.19 103 VAL A CA 1
ATOM 829 C C . VAL A 1 103 ? 7.760 -7.958 -7.221 1.00 86.19 103 VAL A C 1
ATOM 831 O O . VAL A 1 103 ? 8.197 -8.451 -8.262 1.00 86.19 103 VAL A O 1
ATOM 834 N N . PHE A 1 104 ? 7.404 -6.673 -7.156 1.00 88.94 104 PHE A N 1
ATOM 835 C CA . PHE A 1 104 ? 7.392 -5.824 -8.344 1.00 88.94 104 PHE A CA 1
ATOM 836 C C . PHE A 1 104 ? 8.754 -5.197 -8.674 1.00 88.94 104 PHE A C 1
ATOM 838 O O . PHE A 1 104 ? 8.944 -4.716 -9.797 1.00 88.94 104 PHE A O 1
ATOM 845 N N . ALA A 1 105 ? 9.705 -5.178 -7.738 1.00 87.94 105 ALA A N 1
ATOM 846 C CA . ALA A 1 105 ? 11.019 -4.568 -7.926 1.00 87.94 105 ALA A CA 1
ATOM 847 C C . ALA A 1 105 ? 12.094 -5.561 -8.384 1.00 87.94 105 ALA A C 1
ATOM 849 O O . ALA A 1 105 ? 12.872 -5.210 -9.270 1.00 87.94 105 ALA A O 1
ATOM 850 N N . LYS A 1 106 ? 12.114 -6.798 -7.858 1.00 85.88 106 LYS A N 1
ATOM 851 C CA . LYS A 1 106 ? 13.110 -7.836 -8.205 1.00 85.88 106 LYS A CA 1
ATOM 852 C C . LYS A 1 106 ? 13.306 -8.060 -9.712 1.00 85.88 106 LYS A C 1
ATOM 854 O O . LYS A 1 106 ? 14.457 -8.200 -10.125 1.00 85.88 106 LYS A O 1
ATOM 859 N N . PRO A 1 107 ? 12.254 -8.060 -10.559 1.00 87.81 107 PRO A N 1
ATOM 860 C CA . PRO A 1 107 ? 12.422 -8.249 -12.002 1.00 87.81 107 PRO A CA 1
ATOM 861 C C . PRO A 1 107 ? 13.085 -7.064 -12.727 1.00 87.81 107 PRO A C 1
ATOM 863 O O . PRO A 1 107 ? 13.415 -7.163 -13.909 1.00 87.81 107 PRO A O 1
ATOM 866 N N . LEU A 1 108 ? 13.234 -5.905 -12.075 1.00 88.81 108 LEU A N 1
ATOM 867 C CA . LEU A 1 108 ? 13.814 -4.710 -12.684 1.00 88.81 108 LEU A CA 1
ATOM 868 C C . LEU A 1 108 ? 15.343 -4.742 -12.603 1.00 88.81 108 LEU A C 1
ATOM 870 O O . LEU A 1 108 ? 15.920 -5.110 -11.585 1.00 88.81 108 LEU A O 1
ATOM 874 N N . LYS A 1 109 ? 16.014 -4.257 -13.657 1.00 88.00 109 LYS A N 1
ATOM 875 C CA . LYS A 1 109 ? 17.489 -4.198 -13.718 1.00 88.00 109 LYS A CA 1
ATOM 876 C C . LYS A 1 109 ? 18.105 -3.458 -12.523 1.00 88.00 109 LYS A C 1
ATOM 878 O O . LYS A 1 109 ? 19.076 -3.944 -11.949 1.00 88.00 109 LYS A O 1
ATOM 883 N N . CYS A 1 110 ? 17.461 -2.373 -12.085 1.00 86.00 110 CYS A N 1
ATOM 884 C CA . CYS A 1 110 ? 17.879 -1.570 -10.935 1.00 86.00 110 CYS A CA 1
ATOM 885 C C . CYS A 1 110 ? 18.002 -2.355 -9.620 1.00 86.00 110 CYS A C 1
ATOM 887 O O . CYS A 1 110 ? 18.743 -1.928 -8.742 1.00 86.00 110 CYS A O 1
ATOM 889 N N . TRP A 1 111 ? 17.317 -3.496 -9.468 1.00 83.31 111 TRP A N 1
ATOM 890 C CA . TRP A 1 111 ? 17.347 -4.279 -8.231 1.00 83.31 111 TRP A CA 1
ATOM 891 C C . TRP A 1 111 ? 18.730 -4.886 -7.963 1.00 83.31 111 TRP A C 1
ATOM 893 O O . TRP A 1 111 ? 19.170 -4.971 -6.819 1.00 83.31 111 TRP A O 1
ATOM 903 N N . ASN A 1 112 ? 19.433 -5.271 -9.032 1.00 73.69 112 ASN A N 1
ATOM 904 C CA . ASN A 1 112 ? 20.718 -5.972 -8.983 1.00 73.69 112 ASN A CA 1
ATOM 905 C C . ASN A 1 112 ? 21.896 -5.094 -9.446 1.00 73.69 112 ASN A C 1
ATOM 907 O O . ASN A 1 112 ? 22.989 -5.599 -9.710 1.00 73.69 112 ASN A O 1
ATOM 911 N N . GLU A 1 113 ? 21.693 -3.784 -9.603 1.00 65.69 113 GLU A N 1
ATOM 912 C CA . GLU A 1 113 ? 22.662 -2.925 -10.278 1.00 65.69 113 GLU A CA 1
ATOM 913 C C . GLU A 1 113 ? 23.915 -2.648 -9.429 1.00 65.69 113 GLU A C 1
ATOM 915 O O . GLU A 1 113 ? 23.869 -2.069 -8.341 1.00 65.69 113 GLU A O 1
ATOM 920 N N . ALA A 1 114 ? 25.084 -2.977 -9.994 1.00 63.31 114 ALA A N 1
ATOM 921 C CA . ALA A 1 114 ? 26.395 -2.632 -9.437 1.00 63.31 114 ALA A CA 1
ATOM 922 C C . ALA A 1 114 ? 26.592 -1.112 -9.252 1.00 63.31 114 ALA A C 1
ATOM 924 O O . ALA A 1 114 ? 27.438 -0.696 -8.459 1.00 63.31 114 ALA A O 1
ATOM 925 N N . LEU A 1 115 ? 25.794 -0.286 -9.941 1.00 60.59 115 LEU A N 1
ATOM 926 C CA . LEU A 1 115 ? 25.776 1.175 -9.820 1.00 60.59 115 LEU A CA 1
ATOM 927 C C . LEU A 1 115 ? 25.464 1.639 -8.387 1.00 60.59 115 LEU A C 1
ATOM 929 O O . LEU A 1 115 ? 26.063 2.607 -7.924 1.00 60.59 115 LEU A O 1
ATOM 933 N N . CYS A 1 116 ? 24.640 0.899 -7.637 1.00 59.97 116 CYS A N 1
ATOM 934 C CA . CYS A 1 116 ? 24.372 1.180 -6.220 1.00 59.97 116 CYS A CA 1
ATOM 935 C C . CYS A 1 116 ? 25.487 0.719 -5.269 1.00 59.97 116 CYS A C 1
ATOM 937 O O . CYS A 1 116 ? 25.488 1.082 -4.095 1.00 59.97 116 CYS A O 1
ATOM 939 N N . ARG A 1 117 ? 26.472 -0.034 -5.778 1.00 58.81 117 ARG A N 1
ATOM 940 C CA . ARG A 1 117 ? 27.677 -0.444 -5.040 1.00 58.81 117 ARG A CA 1
ATOM 941 C C . ARG A 1 117 ? 28.905 0.424 -5.356 1.00 58.81 117 ARG A C 1
ATOM 943 O O . ARG A 1 117 ? 29.877 0.354 -4.613 1.00 58.81 117 ARG A O 1
ATOM 950 N N . LYS A 1 118 ? 28.890 1.224 -6.436 1.00 50.91 118 LYS A N 1
ATOM 951 C CA . LYS A 1 118 ? 30.064 1.968 -6.954 1.00 50.91 118 LYS A CA 1
ATOM 952 C C . LYS A 1 118 ? 29.910 3.503 -7.034 1.00 50.91 118 LYS A C 1
ATOM 954 O O . LYS A 1 118 ? 30.658 4.149 -7.759 1.00 50.91 118 LYS A O 1
ATOM 959 N N . GLY A 1 119 ? 29.002 4.116 -6.271 1.00 54.09 119 GLY A N 1
ATOM 960 C CA . GLY A 1 119 ? 28.818 5.580 -6.231 1.00 54.09 119 GLY A CA 1
ATOM 961 C C . GLY A 1 119 ? 28.833 6.187 -4.819 1.00 54.09 119 GLY A C 1
ATOM 962 O O . GLY A 1 119 ? 28.960 5.473 -3.830 1.00 54.09 119 GLY A O 1
ATOM 963 N N . ARG A 1 120 ? 28.634 7.516 -4.711 1.00 51.56 120 ARG A N 1
ATOM 964 C CA . ARG A 1 120 ? 28.451 8.242 -3.423 1.00 51.56 120 ARG A CA 1
ATOM 965 C C . ARG A 1 120 ? 27.218 7.781 -2.626 1.00 51.56 120 ARG A C 1
ATOM 967 O O . ARG A 1 120 ? 27.073 8.128 -1.461 1.00 51.56 120 ARG A O 1
ATOM 974 N N . ILE A 1 121 ? 26.329 7.018 -3.259 1.00 53.84 121 ILE A N 1
ATOM 975 C CA . ILE A 1 121 ? 25.119 6.458 -2.666 1.00 53.84 121 ILE A CA 1
ATOM 976 C C . ILE A 1 121 ? 25.415 4.995 -2.314 1.00 53.84 121 ILE A C 1
ATOM 978 O O . ILE A 1 121 ? 25.262 4.110 -3.151 1.00 53.84 121 ILE A O 1
ATOM 982 N N . GLN A 1 122 ? 25.862 4.738 -1.083 1.00 54.09 122 GLN A N 1
ATOM 983 C CA . GLN A 1 122 ? 26.034 3.377 -0.557 1.00 54.09 122 GLN A CA 1
ATOM 984 C C . GLN A 1 122 ? 24.668 2.795 -0.158 1.00 54.09 122 GLN A C 1
ATOM 986 O O . GLN A 1 122 ? 24.345 2.678 1.024 1.00 54.09 122 GLN A O 1
ATOM 991 N N . LYS A 1 123 ? 23.817 2.467 -1.135 1.00 59.16 123 LYS A N 1
ATOM 992 C CA . LYS A 1 123 ? 22.530 1.810 -0.858 1.00 59.16 123 LYS A CA 1
ATOM 993 C C . LYS A 1 123 ? 22.723 0.295 -0.868 1.00 59.16 123 LYS A C 1
ATOM 995 O O . LYS A 1 123 ? 23.086 -0.285 -1.885 1.00 59.16 123 LYS A O 1
ATOM 1000 N N . LYS A 1 124 ? 22.494 -0.338 0.289 1.00 57.94 124 LYS A N 1
ATOM 1001 C CA . LYS A 1 124 ? 22.644 -1.792 0.488 1.00 57.94 124 LYS A CA 1
ATOM 1002 C C . LYS A 1 124 ? 21.451 -2.616 -0.029 1.00 57.94 124 LYS A C 1
ATOM 1004 O O . LYS A 1 124 ? 21.594 -3.828 -0.140 1.00 57.94 124 LYS A O 1
ATOM 1009 N N . ASN A 1 125 ? 20.310 -1.989 -0.335 1.00 71.00 125 ASN A N 1
ATOM 1010 C CA . ASN A 1 125 ? 19.052 -2.667 -0.679 1.00 71.00 125 ASN A CA 1
ATOM 1011 C C . ASN A 1 125 ? 18.553 -2.339 -2.103 1.00 71.00 125 ASN A C 1
ATOM 1013 O O . ASN A 1 125 ? 18.797 -1.256 -2.649 1.00 71.00 125 ASN A O 1
ATOM 1017 N N . GLY A 1 126 ? 17.858 -3.304 -2.712 1.00 75.94 126 GLY A N 1
ATOM 1018 C CA . GLY A 1 126 ? 17.410 -3.230 -4.106 1.00 75.94 126 GLY A CA 1
ATOM 1019 C C . GLY A 1 126 ? 16.311 -2.187 -4.320 1.00 75.94 126 GLY A C 1
ATOM 1020 O O . GLY A 1 126 ? 16.358 -1.434 -5.294 1.00 75.94 126 GLY A O 1
ATOM 1021 N N . ALA A 1 127 ? 15.374 -2.058 -3.374 1.00 80.00 127 ALA A N 1
ATOM 1022 C CA . ALA A 1 127 ? 14.274 -1.095 -3.451 1.00 80.00 127 ALA A CA 1
ATOM 1023 C C . ALA A 1 127 ? 14.768 0.362 -3.466 1.00 80.00 127 ALA A C 1
ATOM 1025 O O . ALA A 1 127 ? 14.464 1.107 -4.400 1.00 80.00 127 ALA A O 1
ATOM 1026 N N . ARG A 1 128 ? 15.622 0.774 -2.510 1.00 80.06 128 ARG A N 1
ATOM 1027 C CA . ARG A 1 128 ? 16.140 2.159 -2.491 1.00 80.06 128 ARG A CA 1
ATOM 1028 C C . ARG A 1 128 ? 16.987 2.468 -3.717 1.00 80.06 128 ARG A C 1
ATOM 1030 O O . ARG A 1 128 ? 17.074 3.637 -4.104 1.00 80.06 128 ARG A O 1
ATOM 1037 N N . CYS A 1 129 ? 17.670 1.464 -4.268 1.00 81.69 129 CYS A N 1
ATOM 1038 C CA . CYS A 1 129 ? 18.421 1.591 -5.510 1.00 81.69 129 CYS A CA 1
ATOM 1039 C C . CYS A 1 129 ? 17.470 1.888 -6.676 1.00 81.69 129 CYS A C 1
ATOM 1041 O O . CYS A 1 129 ? 17.610 2.898 -7.370 1.00 81.69 129 CYS A O 1
ATOM 1043 N N . CYS A 1 130 ? 16.429 1.070 -6.818 1.00 87.38 130 CYS A N 1
ATOM 1044 C CA . CYS A 1 130 ? 15.389 1.255 -7.816 1.00 87.38 130 CYS A CA 1
ATOM 1045 C C . CYS A 1 130 ? 14.640 2.585 -7.691 1.00 87.38 130 CYS A C 1
ATOM 1047 O O . CYS A 1 130 ? 14.361 3.200 -8.721 1.00 87.38 130 CYS A O 1
ATOM 1049 N N . ASN A 1 131 ? 14.404 3.083 -6.474 1.00 86.25 131 ASN A N 1
ATOM 1050 C CA . ASN A 1 131 ? 13.811 4.404 -6.264 1.00 86.25 131 ASN A CA 1
ATOM 1051 C C . ASN A 1 131 ? 14.692 5.535 -6.832 1.00 86.25 131 ASN A C 1
ATOM 1053 O O . ASN A 1 131 ? 14.201 6.567 -7.263 1.00 86.25 131 ASN A O 1
ATOM 1057 N N . VAL A 1 132 ? 16.012 5.371 -6.932 1.00 85.25 132 VAL A N 1
ATOM 1058 C CA . VAL A 1 132 ? 16.858 6.394 -7.578 1.00 85.25 132 VAL A CA 1
ATOM 1059 C C . VAL A 1 132 ? 16.896 6.203 -9.092 1.00 85.25 132 VAL A C 1
ATOM 1061 O O . VAL A 1 132 ? 16.810 7.177 -9.836 1.00 85.25 132 VAL A O 1
ATOM 1064 N N . LEU A 1 133 ? 17.018 4.956 -9.546 1.00 87.00 133 LEU A N 1
ATOM 1065 C CA . LEU A 1 133 ? 17.455 4.644 -10.909 1.00 87.00 133 LEU A CA 1
ATOM 1066 C C . LEU A 1 133 ? 16.318 4.312 -11.884 1.00 87.00 133 LEU A C 1
ATOM 1068 O O . LEU A 1 133 ? 16.520 4.359 -13.095 1.00 87.00 133 LEU A O 1
ATOM 1072 N N . SER A 1 134 ? 15.122 3.967 -11.398 1.00 90.38 134 SER A N 1
ATOM 1073 C CA . SER A 1 134 ? 14.070 3.388 -12.237 1.00 90.38 134 SER A CA 1
ATOM 1074 C C . SER A 1 134 ? 12.744 4.128 -12.123 1.00 90.38 134 SER A C 1
ATOM 1076 O O . SER A 1 134 ? 11.999 3.991 -11.156 1.00 90.38 134 SER A O 1
ATOM 1078 N N . GLN A 1 135 ? 12.370 4.838 -13.190 1.00 92.50 135 GLN A N 1
ATOM 1079 C CA . GLN A 1 135 ? 11.026 5.413 -13.302 1.00 92.50 135 GLN A CA 1
ATOM 1080 C C . GLN A 1 135 ? 9.939 4.324 -13.326 1.00 92.50 135 GLN A C 1
ATOM 1082 O O . GLN A 1 135 ? 8.843 4.543 -12.821 1.00 92.50 135 GLN A O 1
ATOM 1087 N N . LYS A 1 136 ? 10.239 3.131 -13.864 1.00 92.50 136 LYS A N 1
ATOM 1088 C CA . LYS A 1 136 ? 9.315 1.984 -13.823 1.00 92.50 136 LYS A CA 1
ATOM 1089 C C . LYS A 1 136 ? 9.038 1.533 -12.390 1.00 92.50 136 LYS A C 1
ATOM 1091 O O . LYS A 1 136 ? 7.899 1.210 -12.084 1.00 92.50 136 LYS A O 1
ATOM 1096 N N . PHE A 1 137 ? 10.061 1.522 -11.534 1.00 92.50 137 PHE A N 1
ATOM 1097 C CA . PHE A 1 137 ? 9.893 1.227 -10.112 1.00 92.50 137 PHE A CA 1
ATOM 1098 C C . PHE A 1 137 ? 9.025 2.289 -9.442 1.00 92.50 137 PHE A C 1
ATOM 1100 O O . PHE A 1 137 ? 8.014 1.939 -8.851 1.00 92.50 137 PHE A O 1
ATOM 1107 N N . LYS A 1 138 ? 9.355 3.573 -9.634 1.00 93.25 138 LYS A N 1
ATOM 1108 C CA . LYS A 1 138 ? 8.591 4.689 -9.059 1.00 93.25 138 LYS A CA 1
ATOM 1109 C C . LYS A 1 138 ? 7.108 4.641 -9.408 1.00 93.25 138 LYS A C 1
ATOM 1111 O O . LYS A 1 138 ? 6.281 4.880 -8.545 1.00 93.25 138 LYS A O 1
ATOM 1116 N N . LYS A 1 139 ? 6.769 4.298 -10.658 1.00 94.25 139 LYS A N 1
ATOM 1117 C CA . LYS A 1 139 ? 5.370 4.127 -11.085 1.00 94.25 139 LYS A CA 1
ATOM 1118 C C . LYS A 1 139 ? 4.650 3.014 -10.325 1.00 94.25 139 LYS A C 1
ATOM 1120 O O . LYS A 1 139 ? 3.502 3.196 -9.961 1.00 94.25 139 LYS A O 1
ATOM 1125 N N . ARG A 1 140 ? 5.320 1.877 -10.109 1.00 93.31 140 ARG A N 1
ATOM 1126 C CA . ARG A 1 140 ? 4.759 0.716 -9.395 1.00 93.31 140 ARG A CA 1
ATOM 1127 C C . ARG A 1 140 ? 4.618 0.983 -7.897 1.00 93.31 140 ARG A C 1
ATOM 1129 O O . ARG A 1 140 ? 3.618 0.608 -7.304 1.00 93.31 140 ARG A O 1
ATOM 1136 N N . GLU A 1 141 ? 5.617 1.630 -7.303 1.00 92.88 141 GLU A N 1
ATOM 1137 C CA . GLU A 1 141 ? 5.629 2.002 -5.884 1.00 92.88 141 GLU A CA 1
ATOM 1138 C C . GLU A 1 141 ? 4.560 3.056 -5.561 1.00 92.88 141 GLU A C 1
ATOM 1140 O O . GLU A 1 141 ? 3.911 2.972 -4.522 1.00 92.88 141 GLU A O 1
ATOM 1145 N N . ALA A 1 142 ? 4.358 4.014 -6.468 1.00 94.56 142 ALA A N 1
ATOM 1146 C CA . ALA A 1 142 ? 3.403 5.109 -6.335 1.00 94.56 142 ALA A CA 1
ATOM 1147 C C . ALA A 1 142 ? 1.976 4.760 -6.808 1.00 94.56 142 ALA A C 1
ATOM 1149 O O . ALA A 1 142 ? 1.110 5.641 -6.812 1.00 94.56 142 ALA A O 1
ATOM 1150 N N . ASP A 1 143 ? 1.712 3.525 -7.247 1.00 95.19 143 ASP A N 1
ATOM 1151 C CA . ASP A 1 143 ? 0.379 3.136 -7.707 1.00 95.19 143 ASP A CA 1
ATOM 1152 C C . ASP A 1 143 ? -0.586 3.011 -6.520 1.00 95.19 143 ASP A C 1
ATOM 1154 O O . ASP A 1 143 ? -0.469 2.116 -5.682 1.00 95.19 143 ASP A O 1
ATOM 1158 N N . MET A 1 144 ? -1.554 3.926 -6.467 1.00 94.94 144 MET A N 1
ATOM 1159 C CA . MET A 1 144 ? -2.528 4.033 -5.385 1.00 94.94 144 MET A CA 1
ATOM 1160 C C . MET A 1 144 ? -3.434 2.802 -5.257 1.00 94.94 144 MET A C 1
ATOM 1162 O O . MET A 1 144 ? -3.908 2.528 -4.161 1.00 94.94 144 MET A O 1
ATOM 1166 N N . HIS A 1 145 ? -3.627 2.013 -6.319 1.00 94.50 145 HIS A N 1
ATOM 1167 C CA . HIS A 1 145 ? -4.402 0.767 -6.252 1.00 94.50 145 HIS A CA 1
ATOM 1168 C C . HIS A 1 145 ? -3.689 -0.354 -5.485 1.00 94.50 145 HIS A C 1
ATOM 1170 O O . HIS A 1 145 ? -4.308 -1.362 -5.148 1.00 94.50 145 HIS A O 1
ATOM 1176 N N . ASN A 1 146 ? -2.393 -0.193 -5.216 1.00 93.88 146 ASN A N 1
ATOM 1177 C CA . ASN A 1 146 ? -1.615 -1.124 -4.413 1.00 93.88 146 ASN A CA 1
ATOM 1178 C C . ASN A 1 146 ? -1.359 -0.607 -2.992 1.00 93.88 146 ASN A C 1
ATOM 1180 O O . ASN A 1 146 ? -0.664 -1.284 -2.243 1.00 93.88 146 ASN A O 1
ATOM 1184 N N . LEU A 1 147 ? -1.864 0.573 -2.623 1.00 93.38 147 LEU A N 1
ATOM 1185 C CA . LEU A 1 147 ? -1.566 1.233 -1.354 1.00 93.38 147 LEU A CA 1
ATOM 1186 C C . LEU A 1 147 ? -2.786 1.253 -0.438 1.00 93.38 147 LEU A C 1
ATOM 1188 O O . LEU A 1 147 ? -3.828 1.797 -0.789 1.00 93.38 147 LEU A O 1
ATOM 1192 N N . PHE A 1 148 ? -2.622 0.718 0.770 1.00 93.50 148 PHE A N 1
ATOM 1193 C CA . PHE A 1 148 ? -3.691 0.633 1.763 1.00 93.50 148 PHE A CA 1
ATOM 1194 C C . PHE A 1 148 ? -3.280 1.294 3.084 1.00 93.50 148 PHE A C 1
ATOM 1196 O O . PHE A 1 148 ? -2.102 1.218 3.455 1.00 93.50 148 PHE A O 1
ATOM 1203 N N . PRO A 1 149 ? -4.219 1.938 3.805 1.00 93.56 149 PRO A N 1
ATOM 1204 C CA . PRO A 1 149 ? -3.920 2.597 5.069 1.00 93.56 149 PRO A CA 1
ATOM 1205 C C . PRO A 1 149 ? -3.506 1.558 6.107 1.00 93.56 149 PRO A C 1
ATOM 1207 O O . PRO A 1 149 ? -4.175 0.545 6.275 1.00 93.56 149 PRO A O 1
ATOM 1210 N N . ALA A 1 150 ? -2.435 1.804 6.844 1.00 89.56 150 ALA A N 1
ATOM 1211 C CA . ALA A 1 150 ? -1.964 0.897 7.886 1.00 89.56 150 ALA A CA 1
ATOM 1212 C C . ALA A 1 150 ? -1.275 1.672 9.006 1.00 89.56 150 ALA A C 1
ATOM 1214 O O . ALA A 1 150 ? -1.341 2.8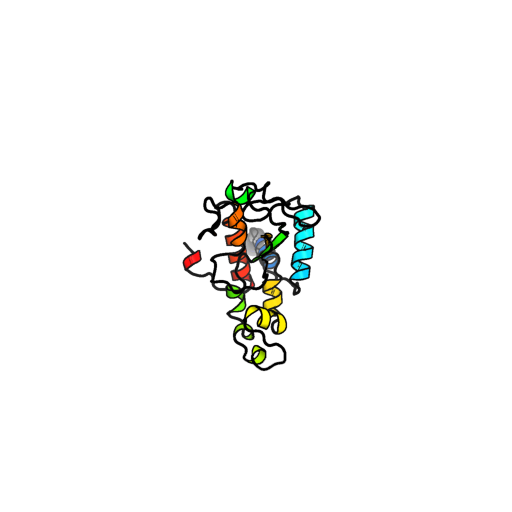99 9.079 1.00 89.56 150 ALA A O 1
ATOM 1215 N N . VAL A 1 151 ? -0.621 0.949 9.902 1.00 86.00 151 VAL A N 1
ATOM 1216 C CA . VAL A 1 151 ? 0.255 1.532 10.917 1.00 86.00 151 VAL A CA 1
ATOM 1217 C C . VAL A 1 151 ? 1.609 1.825 10.281 1.00 86.00 151 VAL A C 1
ATOM 1219 O O . VAL A 1 151 ? 2.139 0.987 9.553 1.00 86.00 151 VAL A O 1
ATOM 1222 N N . ALA A 1 152 ? 2.127 3.036 10.492 1.00 81.94 152 ALA A N 1
ATOM 1223 C CA . ALA A 1 152 ? 3.433 3.432 9.983 1.00 81.94 152 ALA A CA 1
ATOM 1224 C C . ALA A 1 152 ? 4.538 2.560 10.588 1.00 81.94 152 ALA A C 1
ATOM 1226 O O . ALA A 1 152 ? 4.677 2.502 11.809 1.00 81.94 152 ALA A O 1
ATOM 1227 N N . LEU A 1 153 ? 5.327 1.940 9.708 1.00 70.19 153 LEU A N 1
ATOM 1228 C CA . LEU A 1 153 ? 6.543 1.225 10.073 1.00 70.19 153 LEU A CA 1
ATOM 1229 C C . LEU A 1 153 ? 7.612 2.246 10.472 1.00 70.19 153 LEU A C 1
ATOM 1231 O O . LEU A 1 153 ? 7.813 3.238 9.773 1.00 70.19 153 LEU A O 1
ATOM 1235 N N . GLU A 1 154 ? 8.323 1.987 11.569 1.00 58.50 154 GLU A N 1
ATOM 1236 C CA . GLU A 1 154 ? 9.420 2.854 12.038 1.00 58.50 154 GLU A CA 1
ATOM 1237 C C . GLU A 1 154 ? 10.560 2.965 11.011 1.00 58.50 154 GLU A C 1
ATOM 1239 O O . GLU A 1 154 ? 11.204 4.007 10.916 1.00 58.50 154 GLU A O 1
ATOM 1244 N N . ASP A 1 155 ? 10.729 1.935 10.177 1.00 53.09 155 ASP A N 1
ATOM 1245 C CA . ASP A 1 155 ? 11.576 1.946 8.989 1.00 53.09 155 ASP A CA 1
ATOM 1246 C C . ASP A 1 155 ? 10.725 1.609 7.751 1.00 53.09 155 ASP A C 1
ATOM 1248 O O . ASP A 1 155 ? 10.548 0.435 7.412 1.00 53.09 155 ASP A O 1
ATOM 1252 N N . GLU A 1 156 ? 10.230 2.635 7.044 1.00 49.09 156 GLU A N 1
ATOM 1253 C CA . GLU A 1 156 ? 9.369 2.531 5.841 1.00 49.09 156 GLU A CA 1
ATOM 1254 C C . GLU A 1 156 ? 9.962 1.682 4.683 1.00 49.09 156 GLU A C 1
ATOM 1256 O O . GLU A 1 156 ? 9.290 1.427 3.687 1.00 49.09 156 GLU A O 1
ATOM 1261 N N . GLU A 1 157 ? 11.216 1.225 4.779 1.00 51.44 157 GLU A N 1
ATOM 1262 C CA . GLU A 1 157 ? 11.980 0.641 3.666 1.00 51.44 157 GLU A CA 1
ATOM 1263 C C . GLU A 1 157 ? 12.742 -0.646 4.031 1.00 51.44 157 GLU A C 1
ATOM 1265 O O . GLU A 1 157 ? 13.766 -0.973 3.410 1.00 51.44 157 GLU A O 1
ATOM 1270 N N . THR A 1 158 ? 12.314 -1.375 5.063 1.00 45.91 158 THR A N 1
ATOM 1271 C CA . THR A 1 158 ? 12.929 -2.673 5.348 1.00 45.91 158 THR A CA 1
ATOM 1272 C C . THR A 1 158 ? 12.413 -3.717 4.360 1.00 45.91 158 THR A C 1
ATOM 1274 O O . THR A 1 158 ? 11.254 -4.119 4.389 1.00 45.91 158 THR A O 1
ATOM 1277 N N . ASP A 1 159 ? 13.318 -4.172 3.482 1.00 47.94 159 ASP A N 1
ATOM 1278 C CA . ASP A 1 159 ? 13.271 -5.484 2.823 1.00 47.94 159 ASP A CA 1
ATOM 1279 C C . ASP A 1 159 ? 13.257 -6.568 3.922 1.00 47.94 159 ASP A C 1
ATOM 1281 O O . ASP A 1 159 ? 14.246 -7.268 4.155 1.00 47.94 159 ASP A O 1
ATOM 1285 N N . GLY A 1 160 ? 12.158 -6.657 4.672 1.00 43.41 160 GLY A N 1
ATOM 1286 C CA . GLY A 1 160 ? 11.892 -7.768 5.565 1.00 43.41 160 GLY A CA 1
ATOM 1287 C C . GLY A 1 160 ? 11.818 -9.071 4.765 1.00 43.41 160 GLY A C 1
ATOM 1288 O O . GLY A 1 160 ? 11.793 -9.043 3.527 1.00 43.41 160 GLY A O 1
ATOM 1289 N N . PRO A 1 161 ? 11.780 -10.238 5.437 1.00 43.03 161 PRO A N 1
ATOM 1290 C CA . PRO A 1 161 ? 11.432 -11.489 4.763 1.00 43.03 161 PRO A CA 1
ATOM 1291 C C . PRO A 1 161 ? 10.201 -11.266 3.874 1.00 43.03 161 PRO A C 1
ATOM 1293 O O . PRO A 1 161 ? 9.392 -10.393 4.177 1.00 43.03 161 PRO A O 1
ATOM 1296 N N . LEU A 1 162 ? 10.089 -12.011 2.768 1.00 53.12 162 LEU A N 1
ATOM 1297 C CA . LEU A 1 162 ? 8.910 -11.997 1.897 1.00 53.12 162 LEU A CA 1
ATOM 1298 C C . LEU A 1 162 ? 7.682 -12.350 2.743 1.00 53.12 162 LEU A C 1
ATOM 1300 O O . LEU A 1 162 ? 7.327 -13.514 2.889 1.00 53.12 162 LEU A O 1
ATOM 1304 N N . LEU A 1 163 ? 7.092 -11.342 3.374 1.00 59.41 163 LEU A N 1
ATOM 1305 C CA . LEU A 1 163 ? 5.811 -11.469 4.021 1.00 59.41 163 LEU A CA 1
ATOM 1306 C C . LEU A 1 163 ? 4.803 -11.604 2.879 1.00 59.41 163 LEU A C 1
ATOM 1308 O O . LEU A 1 163 ? 4.944 -10.905 1.868 1.00 59.41 163 LEU A O 1
ATOM 1312 N N . PRO A 1 164 ? 3.816 -12.499 3.013 1.00 57.97 164 PRO A N 1
ATOM 1313 C CA . PRO A 1 164 ? 2.863 -12.774 1.938 1.00 57.97 164 PRO A CA 1
ATOM 1314 C C . PRO A 1 164 ? 2.099 -11.509 1.500 1.00 57.97 164 PRO A C 1
ATOM 1316 O O . PRO A 1 164 ? 1.664 -11.397 0.355 1.00 57.97 164 PRO A O 1
ATOM 1319 N N . PHE A 1 165 ? 1.990 -10.513 2.386 1.00 66.81 165 PHE A N 1
ATOM 1320 C CA . PHE A 1 165 ? 1.404 -9.201 2.117 1.00 66.81 165 PHE A CA 1
ATOM 1321 C C . PHE A 1 165 ? 1.955 -8.133 3.093 1.00 66.81 165 PHE A C 1
ATOM 1323 O O . PHE A 1 165 ? 2.555 -8.457 4.123 1.00 66.81 165 PHE A O 1
ATOM 1330 N N . GLY A 1 166 ? 1.781 -6.844 2.772 1.00 62.59 166 GLY A N 1
ATOM 1331 C CA . GLY A 1 166 ? 2.207 -5.719 3.622 1.00 62.59 166 GLY A CA 1
ATOM 1332 C C . GLY A 1 166 ? 1.309 -5.463 4.848 1.00 62.59 166 GLY A C 1
ATOM 1333 O O . GLY A 1 166 ? 0.175 -5.924 4.921 1.00 62.59 166 GLY A O 1
ATOM 1334 N N . GLY A 1 167 ? 1.790 -4.682 5.825 1.00 63.12 167 GLY A N 1
ATOM 1335 C CA . GLY A 1 167 ? 1.003 -4.284 7.015 1.00 63.12 167 GLY A CA 1
ATOM 1336 C C . GLY A 1 167 ? 0.981 -5.288 8.157 1.00 63.12 167 GLY A C 1
ATOM 1337 O O . GLY A 1 167 ? 0.119 -5.242 9.026 1.00 63.12 167 GLY A O 1
ATOM 1338 N N . MET A 1 168 ? 1.968 -6.172 8.186 1.00 70.38 168 MET A N 1
ATOM 1339 C CA . MET A 1 168 ? 2.127 -7.192 9.217 1.00 70.38 168 MET A CA 1
ATOM 1340 C C . MET A 1 168 ? 2.347 -6.626 10.627 1.00 70.38 168 MET A C 1
ATOM 1342 O O . MET A 1 168 ? 1.973 -7.271 11.603 1.00 70.38 168 MET A O 1
ATOM 1346 N N . GLU A 1 169 ? 2.882 -5.408 10.756 1.00 72.25 169 GLU A N 1
ATOM 1347 C CA . GLU A 1 169 ? 2.983 -4.730 12.055 1.00 72.25 169 GLU A CA 1
ATOM 1348 C C . GLU A 1 169 ? 1.604 -4.404 12.642 1.00 72.25 169 GLU A C 1
ATOM 1350 O O . GLU A 1 169 ? 1.396 -4.524 13.849 1.00 72.25 169 GLU A O 1
ATOM 1355 N N . GLU A 1 170 ? 0.629 -4.066 11.796 1.00 79.75 170 GLU A N 1
ATOM 1356 C CA . GLU A 1 170 ? -0.720 -3.741 12.246 1.00 79.75 170 GLU A CA 1
ATOM 1357 C C . GLU A 1 170 ? -1.373 -4.929 12.974 1.00 79.75 170 GLU A C 1
ATOM 1359 O O . GLU A 1 170 ? -2.139 -4.741 13.914 1.00 79.75 170 GLU A O 1
ATOM 1364 N N . TYR A 1 171 ? -1.009 -6.172 12.649 1.00 80.56 171 TYR A N 1
ATOM 1365 C CA . TYR A 1 171 ? -1.556 -7.349 13.331 1.00 80.56 171 TYR A CA 1
ATOM 1366 C C . TYR A 1 171 ? -1.224 -7.423 14.821 1.00 80.56 171 TYR A C 1
ATOM 1368 O O . TYR A 1 171 ? -1.911 -8.133 15.551 1.00 80.56 171 TYR A O 1
ATOM 1376 N N . ARG A 1 172 ? -0.274 -6.631 15.326 1.00 80.44 172 ARG A N 1
ATOM 1377 C CA . ARG A 1 172 ? -0.066 -6.479 16.774 1.00 80.44 172 ARG A CA 1
ATOM 1378 C C . ARG A 1 172 ? -1.319 -5.962 17.498 1.00 80.44 172 ARG A C 1
ATOM 1380 O O . ARG A 1 172 ? -1.475 -6.228 18.686 1.00 80.44 172 ARG A O 1
ATOM 1387 N N . TYR A 1 173 ? -2.223 -5.277 16.790 1.00 83.31 173 TYR A N 1
ATOM 1388 C CA . TYR A 1 173 ? -3.464 -4.731 17.347 1.00 83.31 173 TYR A CA 1
ATOM 1389 C C . TYR A 1 173 ? -4.652 -5.694 17.299 1.00 83.31 173 TYR A C 1
ATOM 1391 O O . TYR A 1 173 ? -5.547 -5.575 18.134 1.00 83.31 173 TYR A O 1
ATOM 1399 N N . CYS A 1 174 ? -4.685 -6.629 16.342 1.00 83.00 174 CYS A N 1
ATOM 1400 C CA . CYS A 1 174 ? -5.821 -7.539 16.143 1.00 83.00 174 CYS A CA 1
ATOM 1401 C C . CYS A 1 174 ? -5.481 -9.036 16.143 1.00 83.00 174 CYS A C 1
ATOM 1403 O O . CYS A 1 174 ? -6.386 -9.858 16.005 1.00 83.00 174 CYS A O 1
ATOM 1405 N N . SER A 1 175 ? -4.217 -9.416 16.334 1.00 83.06 175 SER A N 1
ATOM 1406 C CA . SER A 1 175 ? -3.850 -10.801 16.625 1.00 83.06 175 SER A CA 1
ATOM 1407 C C . SER A 1 175 ? -4.048 -11.109 18.107 1.00 83.06 175 SER A C 1
ATOM 1409 O O . SER A 1 175 ? -3.750 -10.286 18.980 1.00 83.06 175 SER A O 1
ATOM 1411 N N . ALA A 1 176 ? -4.533 -12.316 18.397 1.00 75.00 176 ALA A N 1
ATOM 1412 C CA . ALA A 1 176 ? -4.746 -12.796 19.759 1.00 75.00 176 ALA A CA 1
ATOM 1413 C C . ALA A 1 176 ? -3.433 -12.895 20.557 1.00 75.00 176 ALA A C 1
ATOM 1415 O O . ALA A 1 176 ? -3.424 -12.623 21.755 1.00 75.00 176 ALA A O 1
ATOM 1416 N N . ASP A 1 177 ? -2.328 -13.243 19.893 1.00 76.81 177 ASP A N 1
ATOM 1417 C CA . ASP A 1 177 ? -0.988 -13.346 20.483 1.00 76.81 177 ASP A CA 1
ATOM 1418 C C . ASP A 1 177 ? -0.108 -12.112 20.213 1.00 76.81 177 ASP A C 1
ATOM 1420 O O . ASP A 1 177 ? 1.068 -12.092 20.583 1.00 76.81 177 ASP A O 1
ATOM 1424 N N . GLY A 1 178 ? -0.668 -11.085 19.561 1.00 71.88 178 GLY A N 1
ATOM 1425 C CA . GLY A 1 178 ? 0.046 -9.875 19.156 1.00 71.88 178 GLY A CA 1
ATOM 1426 C C . GLY A 1 178 ? 1.122 -10.108 18.092 1.00 71.88 178 GLY A C 1
ATOM 1427 O O . GLY A 1 178 ? 1.956 -9.225 17.890 1.00 71.88 178 GLY A O 1
ATOM 1428 N N . LYS A 1 179 ? 1.146 -11.270 17.427 1.00 74.00 179 LYS A N 1
ATOM 1429 C CA . LYS A 1 179 ? 2.109 -11.579 16.365 1.00 74.00 179 LYS A CA 1
ATOM 1430 C C . LYS A 1 179 ? 1.503 -11.391 14.976 1.00 74.00 179 LYS A C 1
ATOM 1432 O O . LYS A 1 179 ? 0.290 -11.522 14.806 1.00 74.00 179 LYS A O 1
ATOM 1437 N N . PRO A 1 180 ? 2.343 -11.120 13.964 1.00 71.50 180 PRO A N 1
ATOM 1438 C CA . PRO A 1 180 ? 1.910 -11.172 12.580 1.00 71.50 180 PRO A CA 1
ATOM 1439 C C . PRO A 1 180 ? 1.364 -12.557 12.221 1.00 71.50 180 PRO A C 1
ATOM 1441 O O . PRO A 1 180 ? 1.940 -13.577 12.601 1.00 71.50 180 PRO A O 1
ATOM 1444 N N . VAL A 1 181 ? 0.265 -12.586 11.474 1.00 75.00 181 VAL A N 1
ATOM 1445 C CA . VAL A 1 181 ? -0.381 -13.823 11.017 1.00 75.00 181 VAL A CA 1
ATOM 1446 C C . VAL A 1 181 ? 0.048 -14.160 9.596 1.00 75.00 181 VAL A C 1
ATOM 1448 O O . VAL A 1 181 ? 0.287 -13.268 8.792 1.00 75.00 181 VAL A O 1
ATOM 1451 N N . LEU A 1 182 ? 0.111 -15.448 9.260 1.00 73.12 182 LEU A N 1
ATOM 1452 C CA . LEU A 1 182 ? 0.504 -15.861 7.912 1.00 73.12 182 LEU A CA 1
ATOM 1453 C C . LEU A 1 182 ? -0.509 -15.409 6.850 1.00 73.12 182 LEU A C 1
ATOM 1455 O O . LEU A 1 182 ? -0.110 -14.917 5.803 1.00 73.12 182 LEU A O 1
ATOM 1459 N N . ASN A 1 183 ? -1.805 -15.531 7.146 1.00 77.44 183 ASN A N 1
ATOM 1460 C CA . ASN A 1 183 ? -2.877 -15.217 6.206 1.00 77.44 183 ASN A CA 1
ATOM 1461 C C . ASN A 1 183 ? -3.650 -13.973 6.648 1.00 77.44 183 ASN A C 1
ATOM 1463 O O . ASN A 1 183 ? -3.976 -13.850 7.834 1.00 77.44 183 ASN A O 1
ATOM 1467 N N . PRO A 1 184 ? -4.007 -13.076 5.716 1.00 80.88 184 PRO A N 1
ATOM 1468 C CA . PRO A 1 184 ? -4.766 -11.889 6.059 1.00 80.88 184 PRO A CA 1
ATOM 1469 C C . PRO A 1 184 ? -6.198 -12.264 6.470 1.00 80.88 184 PRO A C 1
ATOM 1471 O O . PRO A 1 184 ? -6.715 -13.320 6.092 1.00 80.88 184 PRO A O 1
ATOM 1474 N N . ARG A 1 185 ? -6.875 -11.401 7.241 1.00 83.81 185 ARG A N 1
ATOM 1475 C CA . ARG A 1 185 ? -8.271 -11.642 7.663 1.00 83.81 185 ARG A CA 1
ATOM 1476 C C . ARG A 1 185 ? -9.193 -11.831 6.443 1.00 83.81 185 ARG A C 1
ATOM 1478 O O . ARG A 1 185 ? -9.061 -11.068 5.487 1.00 83.81 185 ARG A O 1
ATOM 1485 N N . PRO A 1 186 ? -10.222 -12.702 6.514 1.00 87.19 186 PRO A N 1
ATOM 1486 C CA . PRO A 1 186 ? -11.231 -12.840 5.457 1.00 87.19 186 PRO A CA 1
ATOM 1487 C C . PRO A 1 186 ? -11.787 -11.518 4.901 1.00 87.19 186 PRO A C 1
ATOM 1489 O O . PRO A 1 186 ? -11.933 -11.370 3.694 1.00 87.19 186 PRO A O 1
ATOM 1492 N N . GLY A 1 187 ? -12.028 -10.522 5.764 1.00 87.88 187 GLY A N 1
ATOM 1493 C CA . GLY A 1 187 ? -12.588 -9.227 5.357 1.00 87.88 187 GLY A CA 1
ATOM 1494 C C . GLY A 1 187 ? -11.704 -8.375 4.436 1.00 87.88 187 GLY A C 1
ATOM 1495 O O . GLY A 1 187 ? -12.228 -7.462 3.815 1.00 87.88 187 GLY A O 1
ATOM 1496 N N . VAL A 1 188 ? -10.401 -8.663 4.330 1.00 89.50 188 VAL A N 1
ATOM 1497 C CA . VAL A 1 188 ? -9.453 -7.896 3.494 1.00 89.50 188 VAL A CA 1
ATOM 1498 C C . VAL A 1 188 ? -8.874 -8.710 2.333 1.00 89.50 188 VAL A C 1
ATOM 1500 O O . VAL A 1 188 ? -8.263 -8.149 1.426 1.00 89.50 188 VAL A O 1
ATOM 1503 N N . GLN A 1 189 ? -9.075 -10.032 2.325 1.00 89.31 189 GLN A N 1
ATOM 1504 C CA . GLN A 1 189 ? -8.544 -10.931 1.292 1.00 89.31 189 GLN A CA 1
ATOM 1505 C C . GLN A 1 189 ? -8.994 -10.525 -0.115 1.00 89.31 189 GLN A C 1
ATOM 1507 O O . GLN A 1 189 ? -8.186 -10.514 -1.039 1.00 89.31 189 GLN A O 1
ATOM 1512 N N . GLY A 1 190 ? -10.259 -10.123 -0.275 1.00 93.19 190 GLY A N 1
ATOM 1513 C CA . GLY A 1 190 ? -10.789 -9.695 -1.570 1.00 93.19 190 GLY A CA 1
ATOM 1514 C C . GLY A 1 190 ? -10.116 -8.432 -2.118 1.00 93.19 190 GLY A C 1
ATOM 1515 O O . GLY A 1 190 ? -9.861 -8.353 -3.318 1.00 93.19 190 GLY A O 1
ATOM 1516 N N . ASP A 1 191 ? -9.809 -7.456 -1.260 1.00 93.31 191 ASP A N 1
ATOM 1517 C CA . ASP A 1 191 ? -9.089 -6.237 -1.651 1.00 93.31 191 ASP A CA 1
ATOM 1518 C C . ASP A 1 191 ? -7.641 -6.542 -2.041 1.00 93.31 191 ASP A C 1
ATOM 1520 O O . ASP A 1 191 ? -7.173 -6.078 -3.082 1.00 93.31 191 ASP A O 1
ATOM 1524 N N . ILE A 1 192 ? -6.961 -7.386 -1.257 1.00 90.81 192 ILE A N 1
ATOM 1525 C CA . ILE A 1 192 ? -5.598 -7.842 -1.556 1.00 90.81 192 ILE A CA 1
ATOM 1526 C C . ILE A 1 192 ? -5.577 -8.579 -2.898 1.00 90.81 192 ILE A C 1
ATOM 1528 O O . ILE A 1 192 ? -4.776 -8.235 -3.764 1.00 90.81 192 ILE A O 1
ATOM 1532 N N . ALA A 1 193 ? -6.485 -9.533 -3.114 1.00 91.94 193 ALA A N 1
ATOM 1533 C CA . ALA A 1 193 ? -6.573 -10.287 -4.362 1.00 91.94 193 ALA A CA 1
ATOM 1534 C C . ALA A 1 193 ? -6.811 -9.367 -5.569 1.00 91.94 193 ALA A C 1
ATOM 1536 O O . ALA A 1 193 ? -6.125 -9.482 -6.584 1.00 91.94 193 ALA A O 1
ATOM 1537 N N . ARG A 1 194 ? -7.727 -8.392 -5.456 1.00 94.00 194 ARG A N 1
ATOM 1538 C CA . ARG A 1 194 ? -7.955 -7.390 -6.511 1.00 94.00 194 ARG A CA 1
ATOM 1539 C C . ARG A 1 194 ? -6.704 -6.568 -6.805 1.00 94.00 194 ARG A C 1
ATOM 1541 O O . ARG A 1 194 ? -6.395 -6.371 -7.978 1.00 94.00 194 ARG A O 1
ATOM 1548 N N . ALA A 1 195 ? -5.976 -6.130 -5.779 1.00 93.19 195 ALA A N 1
ATOM 1549 C CA . ALA A 1 195 ? -4.716 -5.414 -5.958 1.00 93.19 195 ALA A CA 1
ATOM 1550 C C . ALA A 1 195 ? -3.661 -6.293 -6.652 1.00 93.19 195 ALA A C 1
ATOM 1552 O O . ALA A 1 195 ? -3.011 -5.836 -7.591 1.00 93.19 195 ALA A O 1
ATOM 1553 N N . TYR A 1 196 ? -3.537 -7.568 -6.270 1.00 92.00 196 TYR A N 1
ATOM 1554 C CA . TYR A 1 196 ? -2.646 -8.530 -6.926 1.00 92.00 196 TYR A CA 1
ATOM 1555 C C . TYR A 1 196 ? -2.989 -8.727 -8.403 1.00 92.00 196 TYR A C 1
ATOM 1557 O O . TYR A 1 196 ? -2.113 -8.566 -9.255 1.00 92.00 196 TYR A O 1
ATOM 1565 N N . PHE A 1 197 ? -4.254 -8.998 -8.733 1.00 92.88 197 PHE A N 1
ATOM 1566 C CA . PHE A 1 197 ? -4.687 -9.145 -10.123 1.00 92.88 197 PHE A CA 1
ATOM 1567 C C . PHE A 1 197 ? -4.488 -7.859 -10.925 1.00 92.88 197 PHE A C 1
ATOM 1569 O O . PHE A 1 197 ? -4.015 -7.913 -12.062 1.00 92.88 197 PHE A O 1
ATOM 1576 N N . TYR A 1 198 ? -4.782 -6.700 -10.329 1.00 94.25 198 TYR A N 1
ATOM 1577 C CA . TYR A 1 198 ? -4.545 -5.401 -10.948 1.00 94.25 198 TYR A CA 1
ATOM 1578 C C . TYR A 1 198 ? -3.064 -5.194 -11.273 1.00 94.25 198 TYR A C 1
ATOM 1580 O O . TYR A 1 198 ? -2.705 -4.971 -12.433 1.00 94.25 198 TYR A O 1
ATOM 1588 N N . MET A 1 199 ? -2.189 -5.346 -10.279 1.00 93.12 199 MET A N 1
ATOM 1589 C CA . MET A 1 199 ? -0.748 -5.151 -10.426 1.00 93.12 199 MET A CA 1
ATOM 1590 C C . MET A 1 199 ? -0.132 -6.172 -11.387 1.00 93.12 199 MET A C 1
ATOM 1592 O O . MET A 1 199 ? 0.695 -5.807 -12.228 1.00 93.12 199 MET A O 1
ATOM 1596 N N . SER A 1 200 ? -0.547 -7.439 -11.302 1.00 92.81 200 SER A N 1
ATOM 1597 C CA . SER A 1 200 ? -0.115 -8.510 -12.202 1.00 92.81 200 SER A CA 1
ATOM 1598 C C . SER A 1 200 ? -0.484 -8.188 -13.645 1.00 92.81 200 SER A C 1
ATOM 1600 O O . SER A 1 200 ? 0.387 -8.162 -14.518 1.00 92.81 200 SER A O 1
ATOM 1602 N N . ARG A 1 201 ? -1.744 -7.833 -13.904 1.00 92.44 201 ARG A N 1
ATOM 1603 C CA . ARG A 1 201 ? -2.219 -7.516 -15.250 1.00 92.44 201 ARG A CA 1
ATOM 1604 C C . ARG A 1 201 ? -1.568 -6.265 -15.826 1.00 92.44 201 ARG A C 1
ATOM 1606 O O . ARG A 1 201 ? -1.161 -6.284 -16.996 1.00 92.44 201 ARG A O 1
ATOM 1613 N N . LEU A 1 202 ? -1.484 -5.202 -15.030 1.00 92.62 202 LEU A N 1
ATOM 1614 C CA . LEU A 1 202 ? -0.982 -3.899 -15.452 1.00 92.62 202 LEU A CA 1
ATOM 1615 C C . LEU A 1 202 ? 0.526 -3.921 -15.701 1.00 92.62 202 LEU A C 1
ATOM 1617 O O . LEU A 1 202 ? 1.007 -3.425 -16.721 1.00 92.62 202 LEU A O 1
ATOM 1621 N N . TYR A 1 203 ? 1.280 -4.522 -14.782 1.00 92.06 203 TYR A N 1
ATOM 1622 C CA . TYR A 1 203 ? 2.741 -4.499 -14.803 1.00 92.06 203 TYR A CA 1
ATOM 1623 C C . TYR A 1 203 ? 3.383 -5.804 -15.274 1.00 92.06 203 TYR A C 1
ATOM 1625 O O . TYR A 1 203 ? 4.617 -5.875 -15.298 1.00 92.06 203 TYR A O 1
ATOM 1633 N N . LYS A 1 204 ? 2.567 -6.785 -15.686 1.00 92.00 204 LYS A N 1
ATOM 1634 C CA . LYS A 1 204 ? 2.977 -8.125 -16.137 1.00 92.00 204 LYS A CA 1
ATOM 1635 C C . LYS A 1 204 ? 3.831 -8.832 -15.085 1.00 92.00 204 LYS A C 1
ATOM 1637 O O . LYS A 1 204 ? 4.909 -9.338 -15.385 1.00 92.00 204 LYS A O 1
ATOM 1642 N N . LEU A 1 205 ? 3.373 -8.777 -13.835 1.00 89.94 205 LEU A N 1
ATOM 1643 C CA . LEU A 1 205 ? 4.035 -9.433 -12.708 1.00 89.94 205 LEU A CA 1
ATOM 1644 C C . LEU A 1 205 ? 3.496 -10.860 -12.563 1.00 89.94 205 LEU A C 1
ATOM 1646 O O . LEU A 1 205 ? 2.284 -11.041 -12.696 1.00 89.94 205 LEU A O 1
ATOM 1650 N N . PRO A 1 206 ? 4.352 -11.853 -12.280 1.00 86.19 206 PRO A N 1
ATOM 1651 C CA . PRO A 1 206 ? 3.873 -13.178 -11.915 1.00 86.19 206 PRO A CA 1
ATOM 1652 C C . PRO A 1 206 ? 3.127 -13.105 -10.579 1.00 86.19 206 PRO A C 1
ATOM 1654 O O . PRO A 1 206 ? 3.505 -12.323 -9.700 1.00 86.19 206 PRO A O 1
ATOM 1657 N N . ILE A 1 207 ? 2.084 -13.917 -10.441 1.00 84.69 207 ILE A N 1
ATOM 1658 C CA . ILE A 1 207 ? 1.474 -14.210 -9.146 1.00 84.69 207 ILE A CA 1
ATOM 1659 C C . ILE A 1 207 ? 2.224 -15.438 -8.607 1.00 84.69 207 ILE A C 1
ATOM 1661 O O . ILE A 1 207 ? 2.391 -16.395 -9.357 1.00 84.69 207 ILE A O 1
ATOM 1665 N N . PRO A 1 208 ? 2.800 -15.375 -7.396 1.00 77.00 208 PRO A N 1
ATOM 1666 C CA . PRO A 1 208 ? 3.417 -16.535 -6.761 1.00 77.00 208 PRO A CA 1
ATOM 1667 C C . PRO A 1 208 ? 2.428 -17.698 -6.590 1.00 77.00 208 PRO A C 1
ATOM 1669 O O . PRO A 1 208 ? 1.309 -17.466 -6.141 1.00 77.00 208 PRO A O 1
ATOM 1672 N N . ASP A 1 209 ? 2.860 -18.924 -6.900 1.00 73.19 209 ASP A N 1
ATOM 1673 C CA . ASP A 1 209 ? 2.029 -20.138 -6.814 1.00 73.19 209 ASP A CA 1
ATOM 1674 C C . ASP A 1 209 ? 1.436 -20.351 -5.405 1.00 73.19 209 ASP A C 1
ATOM 1676 O O . ASP A 1 209 ? 0.318 -20.829 -5.263 1.00 73.19 209 ASP A O 1
ATOM 1680 N N . ASP A 1 210 ? 2.148 -19.940 -4.350 1.00 72.19 210 ASP A N 1
ATOM 1681 C CA . ASP A 1 210 ? 1.702 -20.037 -2.953 1.00 72.19 210 ASP A CA 1
ATOM 1682 C C . ASP A 1 210 ? 0.573 -19.059 -2.579 1.00 72.19 210 ASP A C 1
ATOM 1684 O O . ASP A 1 210 ? 0.073 -19.108 -1.456 1.00 72.19 210 ASP A O 1
ATOM 1688 N N . LEU A 1 211 ? 0.176 -18.172 -3.498 1.00 71.00 211 LEU A N 1
ATOM 1689 C CA . LEU A 1 211 ? -0.969 -17.269 -3.359 1.00 71.00 211 LEU A CA 1
ATOM 1690 C C . LEU A 1 211 ? -2.172 -17.678 -4.226 1.00 71.00 211 LEU A C 1
ATOM 1692 O O . LEU A 1 211 ? -3.184 -16.974 -4.203 1.00 71.00 211 LEU A O 1
ATOM 1696 N N . GLU A 1 212 ? -2.063 -18.749 -5.020 1.00 60.97 212 GLU A N 1
ATOM 1697 C CA . GLU A 1 212 ? -3.143 -19.224 -5.900 1.00 60.97 212 GLU A CA 1
ATOM 1698 C C . GLU A 1 212 ? -4.115 -20.204 -5.208 1.00 60.97 212 GLU A C 1
ATOM 1700 O O . GLU A 1 212 ? -5.211 -20.425 -5.732 1.00 60.97 212 GLU A O 1
ATOM 1705 N N . ASP A 1 213 ? -3.749 -20.718 -4.026 1.00 52.69 213 ASP A N 1
ATOM 1706 C CA . ASP A 1 213 ? -4.521 -21.657 -3.188 1.00 52.69 213 ASP A CA 1
ATOM 1707 C C . ASP A 1 213 ? -5.283 -20.968 -2.033 1.00 52.69 213 ASP A C 1
ATOM 1709 O O . ASP A 1 213 ? -6.411 -21.422 -1.709 1.00 52.69 213 ASP A O 1
#

Solvent-accessible surface area (backbone atoms only — not comparable to full-atom values): 12270 Å² total; per-residue (Å²): 123,68,66,67,57,55,54,55,56,54,55,61,60,64,73,73,66,74,79,71,62,67,63,55,54,52,51,51,55,64,72,57,55,79,63,86,45,60,44,47,71,57,33,55,55,50,50,52,50,52,31,58,74,72,68,51,46,44,25,57,82,34,32,28,31,43,51,97,87,32,43,48,39,56,77,51,23,81,47,46,29,80,62,12,50,68,58,83,71,92,48,38,66,23,73,26,36,43,61,38,66,65,72,77,36,62,85,39,72,43,34,77,39,64,66,32,75,73,50,97,52,81,48,93,48,34,65,72,32,16,64,74,72,27,69,71,44,22,24,62,70,16,29,61,78,35,51,42,45,26,58,48,59,96,60,88,76,70,87,57,77,90,55,88,44,50,51,48,74,36,26,29,29,40,23,93,84,40,46,62,67,87,67,76,58,80,93,44,42,65,60,40,49,50,25,41,54,48,48,23,69,62,70,71,43,86,79,61,75,90,74,76,120

Radius of gyration: 23.31 Å; Cα contacts (8 Å, |Δi|>4): 287; chains: 1; bounding box: 68×36×85 Å

pLDDT: mean 77.97, std 15.83, range [43.03, 95.56]

Foldseek 3Di:
DVVVVVVVVVVVVVVPDPPDPVVVVVVVVVLLDFDPFLAQVVLVVVVLVVCVVVVVQAFQFQGWGADPQQWTDQCDTPQFDPQSNPPPDTWGKDKWFLQHLCQLQVVDPQQPDCVCVPDPNVDPGSLVSCSVPPSSSSSLSSPNLRITIETDDPDNDDPDPPQVGIRQQRCLGRPPVSGRDNDTDPVNLVSSVVSVVSSCVNSVTDDDPVSVD

Nearest PDB structures (foldseek):
  2pu3-assembly1_A  TM=6.734E-01  e=3.046E-06  Aliivibrio salmonicida LFI1238
  2vnd-assembly1_A  TM=6.644E-01  e=1.130E-05  Vibrio cholerae

Secondary structure (DSSP, 8-state):
-HHHHHHHHHHHHHTT---SHHHHHHHHHHHTPPP----HHHHHHHHHHHHHHTT--B-SSS-EEE-TT-BEEEEEETT--HHHHT--S--BEEEEESS-HHHHHTTSGGGG-GGGTSSS----SHHHHHHHH-HHHHHHHT-GGGEEEEEPPSSTT---S--SSS-TTTHHHH-TTSSPPSS--HHHHHHHHHHHHHHHHHHTPPPPGGG--

Sequence (213 aa):
MEILRRIAVIICIVSLYHPGQGDAQEAEERMFRPSQMISFELSKAELKNIYWQDDQKRTFHCGCLFDKIQQLAPQVCLHGTQAGIRVEERKFLGWIHAVPVAVFAKPLKCWNEALCRKGRIQKKNGARCCNVLSQKFKKREADMHNLFPAVALEDEETDGPLLPFGGMEEYRYCSADGKPVLNPRPGVQGDIARAYFYMSRLYKLPIPDDLED